Protein AF-A0A2D4MSU1-F1 (afdb_monomer)

pLDDT: mean 88.93, std 10.28, range [47.38, 98.5]

Solvent-accessible surface area (backbone atoms only — not comparable to full-atom values): 13561 Å² total; per-residue (Å²): 109,73,68,61,53,49,53,52,39,36,53,72,38,64,40,86,85,56,97,57,34,67,59,14,43,52,46,26,25,49,53,51,50,51,52,57,50,25,69,71,68,76,49,83,76,91,81,86,85,89,87,85,76,92,64,64,77,92,74,79,76,38,53,66,22,40,51,25,31,54,49,33,45,52,54,35,33,71,68,62,78,37,77,74,55,66,51,94,95,54,94,77,62,70,67,54,72,72,51,43,52,52,26,34,57,49,11,43,54,26,34,30,64,65,65,59,78,64,86,55,57,48,28,44,42,58,57,75,47,86,50,72,49,77,56,96,88,44,78,44,72,56,94,53,63,53,95,77,92,80,84,90,80,82,87,82,70,88,81,57,68,70,58,50,55,50,48,42,54,52,47,35,74,74,38,43,89,60,39,51,58,52,54,51,49,52,54,50,47,55,54,52,48,51,55,50,36,50,54,32,56,81,59,74,44,72,65,58,50,54,51,51,52,51,48,52,54,52,48,46,52,52,33,41,74,62,69,72,92

Secondary structure (DSSP, 8-state):
-HHHHHHHHHHHTT-SSSTTHHHHHHHHHHHHHHHHHHHHHT-----------SSPTTSSS-HHHHHHHHHHHHHHHHTTSS---PPTT-S-----HHHHHHHHHHHHHHHHHHHSS--SHHHHHHHH-S-EEEETTEEEE-S-----------------HHHHHHHHHHHHHH-HHHHHHHHHHHHHHHHHHHHHHHHHTT---HHHHHHHHHHHHHHHHHHHHHT--

InterPro domains:
  IPR006203 GHMP kinase, ATP-binding, conserved site [PS00627] (55-66)
  IPR006204 GHMP kinase N-terminal domain [PF00288] (37-130)
  IPR006205 Mevalonate kinase [PTHR43290] (4-229)
  IPR014721 Small ribosomal subunit protein uS5 domain 2-type fold, subgroup [G3DSA:3.30.230.10] (4-145)
  IPR020568 Ribosomal protein uS5 domain 2-type superfamily [SSF54211] (23-138)
  IPR036554 GHMP kinase, C-terminal domain superfamily [G3DSA:3.30.70.890] (146-229)
  IPR036554 GHMP kinase, C-terminal domain superfamily [SSF55060] (146-228)

Foldseek 3Di:
DVVVVLVVLLVVLPHCDDPCNVSSLLSSLLVLLQVVLCVVLVHNDDDDDDDDDPDDPPLPQLPQLLSLLVSLVCNCCVSPVADDFDDPPDPDGAGDPVVLVSSLVSSVVSVCSRPVDDLSPSNVCSRPNADWDDDPSDIDHQPAFDDDDDDDDDPVDDDDPVVLVVLLVVCCVVCVVVSVVLVVVLVVLVVVLSVLRVVCRVPNDPVSVVSNVVSVVSNVVSCVVSVND

Mean predicted aligned error: 6.55 Å

Nearest PDB structures (foldseek):
  2r3v-assembly1_A  TM=9.661E-01  e=1.325E-16  unclassified
  1kvk-assembly1_A-2  TM=9.642E-01  e=1.952E-16  Rattus norvegicus
  2r3v-assembly5_B  TM=9.643E-01  e=4.660E-16  unclassified
  2r3v-assembly6_D  TM=9.553E-01  e=9.172E-16  unclassified
  2r42-assembly1_A-2  TM=9.307E-01  e=1.720E-15  unclassified

Radius of gyration: 20.67 Å; Cα contacts (8 Å, |Δi|>4): 208; chains: 1; bounding box: 59×30×56 Å

Sequence (229 aa):
ARAEQMEKLKAFAGGDNGPEAVQSVAAAAFLYLYLSVASKCGVLPTVDILVWSELPHGAGLGSSAAYSVCLAAALLSGCGAISYPLQEGQEVARWTKEELDVINRLAFQGEQVIHGNPSGVDNAVSTWGGALRYISGKISALKSVPTLRILLTNTKVPRSTKVLVAGVKAKLLKFPTVMEPMLTSIDAISRECEGILEAMTGDPSQELYSRLEALVDINQHLLNGMGVG

Structure (mmCIF, N/CA/C/O backbone):
data_AF-A0A2D4MSU1-F1
#
_entry.id   AF-A0A2D4MSU1-F1
#
loop_
_atom_site.group_PDB
_atom_site.id
_atom_site.type_symbol
_atom_site.label_atom_id
_atom_site.label_alt_id
_atom_site.label_comp_id
_atom_site.label_asym_id
_atom_site.label_entity_id
_atom_site.label_seq_id
_atom_site.pdbx_PDB_ins_code
_atom_site.Cartn_x
_atom_site.Cartn_y
_atom_site.Cartn_z
_atom_site.occupancy
_atom_site.B_iso_or_equiv
_atom_site.auth_seq_id
_atom_site.auth_comp_id
_atom_site.auth_asym_id
_atom_site.auth_atom_id
_atom_site.pdbx_PDB_model_num
ATOM 1 N N . ALA A 1 1 ? -4.927 13.078 -25.804 1.00 52.59 1 ALA A N 1
ATOM 2 C CA . ALA A 1 1 ? -3.561 12.519 -25.893 1.00 52.59 1 ALA A CA 1
ATOM 3 C C . ALA A 1 1 ? -3.367 11.308 -24.970 1.00 52.59 1 ALA A C 1
ATOM 5 O O . ALA A 1 1 ? -3.437 10.199 -25.472 1.00 52.59 1 ALA A O 1
ATOM 6 N N . ARG A 1 2 ? -3.211 11.465 -23.641 1.00 63.78 2 ARG A N 1
ATOM 7 C CA . ARG A 1 2 ? -2.872 10.338 -22.735 1.00 63.78 2 ARG A CA 1
ATOM 8 C C . ARG A 1 2 ? -3.957 9.251 -22.617 1.00 63.78 2 ARG A C 1
ATOM 10 O O . ARG A 1 2 ? -3.629 8.073 -22.609 1.00 63.78 2 ARG A O 1
ATOM 17 N N . ALA A 1 3 ? -5.235 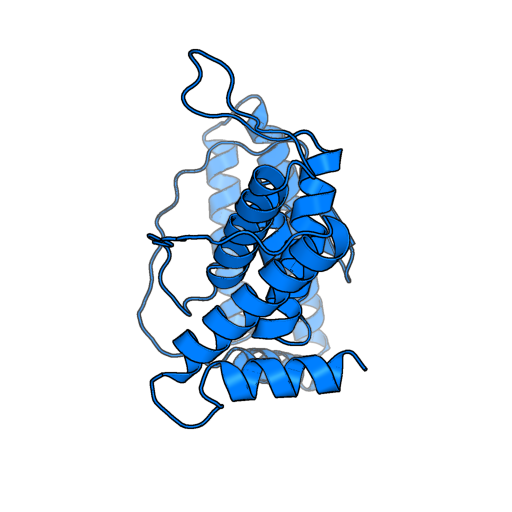9.636 -22.587 1.00 62.97 3 ALA A N 1
ATOM 18 C CA . ALA A 1 3 ? -6.354 8.684 -22.568 1.00 62.97 3 ALA A CA 1
ATOM 19 C C . ALA A 1 3 ? -6.457 7.876 -23.876 1.00 62.97 3 ALA A C 1
ATOM 21 O O . ALA A 1 3 ? -6.618 6.666 -23.850 1.00 62.97 3 ALA A O 1
ATOM 22 N N . GLU A 1 4 ? -6.266 8.529 -25.022 1.00 69.88 4 GLU A N 1
ATOM 23 C CA . GLU A 1 4 ? -6.292 7.877 -26.339 1.00 69.88 4 GLU A CA 1
ATOM 24 C C . GLU A 1 4 ? -5.123 6.893 -26.530 1.00 69.88 4 GLU A C 1
ATOM 26 O O . GLU A 1 4 ? -5.287 5.828 -27.116 1.00 69.88 4 GLU A O 1
ATOM 31 N N . GLN A 1 5 ? -3.938 7.225 -26.006 1.00 70.81 5 GLN A N 1
ATOM 32 C CA . GLN A 1 5 ? -2.798 6.303 -25.979 1.00 70.81 5 GLN A CA 1
ATOM 33 C C . GLN A 1 5 ? -3.079 5.079 -25.101 1.00 70.81 5 GLN A C 1
ATOM 35 O O . GLN A 1 5 ? -2.691 3.972 -25.462 1.00 70.81 5 GLN A O 1
ATOM 40 N N . MET A 1 6 ? -3.782 5.270 -23.981 1.00 70.50 6 MET A N 1
ATOM 41 C CA . MET A 1 6 ? -4.161 4.178 -23.088 1.00 70.50 6 MET A CA 1
ATOM 42 C C . MET A 1 6 ? -5.121 3.195 -23.756 1.00 70.50 6 MET A C 1
ATOM 44 O O . MET A 1 6 ? -4.915 1.989 -23.678 1.00 70.50 6 MET A O 1
ATOM 48 N N . GLU A 1 7 ? -6.129 3.711 -24.458 1.00 71.00 7 GLU A N 1
ATOM 49 C CA . GLU A 1 7 ? -7.079 2.888 -25.213 1.00 71.00 7 GLU A CA 1
ATOM 50 C C . GLU A 1 7 ? -6.373 2.062 -26.296 1.00 71.00 7 GLU A C 1
ATOM 52 O O . GLU A 1 7 ? -6.625 0.867 -26.433 1.00 71.00 7 GLU A O 1
ATOM 57 N N . LYS A 1 8 ? -5.407 2.657 -27.011 1.00 76.88 8 LYS A N 1
ATOM 58 C CA . LYS A 1 8 ? -4.599 1.935 -28.011 1.00 76.88 8 LYS A CA 1
ATOM 59 C C . LYS A 1 8 ? -3.755 0.822 -27.385 1.00 76.88 8 LYS A C 1
ATOM 61 O O . LYS A 1 8 ? -3.663 -0.257 -27.963 1.00 76.88 8 LYS A O 1
ATOM 66 N N . LEU A 1 9 ? -3.165 1.061 -26.211 1.00 72.88 9 LEU A N 1
ATOM 67 C CA . LEU A 1 9 ? -2.381 0.052 -25.491 1.00 72.88 9 LEU A CA 1
ATOM 68 C C . LEU A 1 9 ? -3.247 -1.104 -24.989 1.00 72.88 9 LEU A C 1
ATOM 70 O O . LEU A 1 9 ? -2.867 -2.258 -25.156 1.00 72.88 9 LEU A O 1
ATOM 74 N N . LYS A 1 10 ? -4.426 -0.810 -24.433 1.00 69.81 10 LYS A N 1
ATOM 75 C CA . LYS A 1 10 ? -5.384 -1.833 -23.991 1.00 69.81 10 LYS A CA 1
ATOM 76 C C . LYS A 1 10 ? -5.923 -2.662 -25.157 1.00 69.81 10 LYS A C 1
ATOM 78 O O . LYS A 1 10 ? -6.031 -3.879 -25.046 1.00 69.81 10 LYS A O 1
ATOM 83 N N . ALA A 1 11 ? -6.211 -2.019 -26.290 1.00 70.94 11 ALA A N 1
ATOM 84 C CA . ALA A 1 11 ? -6.616 -2.715 -27.507 1.00 70.94 11 ALA A CA 1
ATOM 85 C C . ALA A 1 11 ? -5.506 -3.642 -28.029 1.00 70.94 11 ALA A C 1
ATOM 87 O O . ALA A 1 11 ? -5.784 -4.776 -28.407 1.00 70.94 11 ALA A O 1
ATOM 88 N N . PHE A 1 12 ? -4.249 -3.187 -28.005 1.00 74.25 12 PHE A N 1
ATOM 89 C CA . PHE A 1 12 ? -3.098 -3.996 -28.411 1.00 74.25 12 PHE A CA 1
ATOM 90 C C . PHE A 1 12 ? -2.836 -5.178 -27.463 1.00 74.25 12 PHE A C 1
ATOM 92 O O . PHE A 1 12 ? -2.483 -6.260 -27.920 1.00 74.25 12 PHE A O 1
ATOM 99 N N . ALA A 1 13 ? -3.035 -4.990 -26.157 1.00 69.56 13 ALA A N 1
ATOM 100 C CA . ALA A 1 13 ? -2.793 -6.007 -25.134 1.00 69.56 13 ALA A CA 1
ATOM 101 C C . ALA A 1 13 ? -3.876 -7.105 -25.042 1.00 69.56 13 ALA A C 1
ATOM 103 O O . ALA A 1 13 ? -3.727 -8.022 -24.239 1.00 69.56 13 ALA A O 1
ATOM 104 N N . GLY A 1 14 ? -4.936 -7.038 -25.860 1.00 62.94 14 GLY A N 1
ATOM 105 C CA . GLY A 1 14 ? -5.945 -8.101 -25.972 1.00 62.94 14 GLY A CA 1
ATOM 106 C C . GLY A 1 14 ? -7.400 -7.679 -25.734 1.00 62.94 14 GLY A C 1
ATOM 107 O O . GLY A 1 14 ? -8.290 -8.510 -25.883 1.00 62.94 14 GLY A O 1
ATOM 108 N N . GLY A 1 15 ? -7.682 -6.406 -25.425 1.00 56.69 15 GLY A N 1
ATOM 109 C CA . GLY A 1 15 ? -9.052 -5.909 -25.212 1.00 56.69 15 GLY A CA 1
ATOM 110 C C . GLY A 1 15 ? -9.746 -6.453 -23.946 1.00 56.69 15 GLY A C 1
ATOM 111 O O . GLY A 1 15 ? -9.266 -7.377 -23.298 1.00 56.69 15 GLY A O 1
ATOM 112 N N . ASP A 1 16 ? -10.879 -5.850 -23.570 1.00 54.25 16 ASP A N 1
ATOM 113 C CA . ASP A 1 16 ? -11.572 -6.062 -22.276 1.00 54.25 16 ASP A CA 1
ATOM 114 C C . ASP A 1 16 ? -12.479 -7.316 -22.206 1.00 54.25 16 ASP A C 1
ATOM 116 O O . ASP A 1 16 ? -13.160 -7.542 -21.207 1.00 54.25 16 ASP A O 1
ATOM 120 N N . ASN A 1 17 ? -12.523 -8.154 -23.247 1.00 49.25 17 ASN A N 1
ATOM 121 C CA . ASN A 1 17 ? -13.568 -9.176 -23.393 1.00 49.25 17 ASN A CA 1
ATOM 122 C C . ASN A 1 17 ? -13.029 -10.611 -23.285 1.00 49.25 17 ASN A C 1
ATOM 124 O O . ASN A 1 17 ? -12.930 -11.320 -24.283 1.00 49.25 17 ASN A O 1
ATOM 128 N N . GLY A 1 18 ? -12.734 -11.062 -22.060 1.00 51.28 18 GLY A N 1
ATOM 129 C CA . GLY A 1 18 ? -12.477 -12.478 -21.766 1.00 51.28 18 GLY A CA 1
ATOM 130 C C . GLY A 1 18 ? -11.858 -12.752 -20.384 1.00 51.28 18 GLY A C 1
ATOM 131 O O . GLY A 1 18 ? -11.472 -11.817 -19.683 1.00 51.28 18 GLY A O 1
ATOM 132 N N . PRO A 1 19 ? -11.716 -14.032 -19.979 1.00 47.38 19 PRO A N 1
ATOM 133 C CA . PRO A 1 19 ? -10.996 -14.439 -18.760 1.00 47.38 19 PRO A CA 1
ATOM 134 C C . PRO A 1 19 ? -9.507 -14.023 -18.741 1.00 47.38 19 PRO A C 1
ATOM 136 O O . PRO A 1 19 ? -8.868 -14.072 -17.693 1.00 47.38 19 PRO A O 1
ATOM 139 N N . GLU A 1 20 ? -8.974 -13.556 -19.873 1.00 55.56 20 GLU A N 1
ATOM 140 C CA . GLU A 1 20 ? -7.620 -13.014 -20.057 1.00 55.56 20 GLU A CA 1
ATOM 141 C C . GLU A 1 20 ? -7.493 -11.518 -19.690 1.00 55.56 20 GLU A C 1
ATOM 143 O O . GLU A 1 20 ? -6.406 -10.947 -19.776 1.00 55.56 20 GLU A O 1
ATOM 148 N N . ALA A 1 21 ? -8.566 -10.867 -19.220 1.00 61.06 21 ALA A N 1
ATOM 149 C CA . ALA A 1 21 ? -8.580 -9.432 -18.912 1.00 61.06 21 ALA A CA 1
ATOM 150 C C . ALA A 1 21 ? -7.477 -8.991 -17.924 1.00 61.06 21 ALA A C 1
ATOM 152 O O . ALA A 1 21 ? -6.899 -7.918 -18.074 1.00 61.06 21 ALA A O 1
ATOM 153 N N . VAL A 1 22 ? -7.122 -9.825 -16.938 1.00 60.41 22 VAL A N 1
ATOM 154 C CA . VAL A 1 22 ? -6.035 -9.517 -15.984 1.00 60.41 22 VAL A CA 1
ATOM 155 C C . VAL A 1 22 ? -4.667 -9.520 -16.672 1.00 60.41 22 VAL A C 1
ATOM 157 O O . VAL A 1 22 ? -3.837 -8.656 -16.390 1.00 60.41 22 VAL A O 1
ATOM 160 N N . GLN A 1 23 ? -4.439 -10.462 -17.592 1.00 64.94 23 GLN A N 1
ATOM 161 C CA . GLN A 1 23 ? -3.204 -10.533 -18.376 1.00 64.94 23 GLN A CA 1
ATOM 162 C C . GLN A 1 23 ? -3.109 -9.345 -19.339 1.00 64.94 23 GLN A C 1
ATOM 164 O O . GLN A 1 23 ? -2.054 -8.723 -19.430 1.00 64.94 23 GLN A O 1
ATOM 169 N N . SER A 1 24 ? -4.229 -8.966 -19.960 1.00 73.81 24 SER A N 1
ATOM 170 C CA . SER A 1 24 ? -4.345 -7.788 -20.830 1.00 73.81 24 SER A CA 1
ATOM 171 C C . SER A 1 24 ? -4.035 -6.481 -20.084 1.00 73.81 24 SER A C 1
ATOM 173 O O . SER A 1 24 ? -3.235 -5.667 -20.545 1.00 73.81 24 SER A O 1
ATOM 175 N N . VAL A 1 25 ? -4.566 -6.296 -18.869 1.00 81.94 25 VAL A N 1
ATOM 176 C CA . VAL A 1 25 ? -4.302 -5.094 -18.058 1.00 81.94 25 VAL A CA 1
ATOM 177 C C . VAL A 1 25 ? -2.856 -5.040 -17.550 1.00 81.94 25 VAL A C 1
ATOM 179 O O . VAL A 1 25 ? -2.236 -3.975 -17.592 1.00 81.94 25 VAL A O 1
ATOM 182 N N . ALA A 1 26 ? -2.288 -6.169 -17.113 1.00 85.00 26 ALA A N 1
ATOM 183 C CA . ALA A 1 26 ? -0.883 -6.236 -16.707 1.00 85.00 26 ALA A CA 1
ATOM 184 C C . ALA A 1 26 ? 0.061 -5.958 -17.890 1.00 85.00 26 ALA A C 1
ATOM 186 O O . ALA A 1 26 ? 0.974 -5.142 -17.771 1.00 85.00 26 ALA A O 1
ATOM 187 N N . ALA A 1 27 ? -0.205 -6.555 -19.056 1.00 87.31 27 ALA A N 1
ATOM 188 C CA . ALA A 1 27 ? 0.545 -6.297 -20.282 1.00 87.31 27 ALA A CA 1
ATOM 189 C C . ALA A 1 27 ? 0.431 -4.830 -20.726 1.00 87.31 27 ALA A C 1
ATOM 191 O O . ALA A 1 27 ? 1.436 -4.224 -21.094 1.00 87.31 27 ALA A O 1
ATOM 192 N N . ALA A 1 28 ? -0.753 -4.217 -20.628 1.00 87.81 28 ALA A N 1
ATOM 193 C CA . ALA A 1 28 ? -0.936 -2.796 -20.917 1.00 87.81 28 ALA A CA 1
ATOM 194 C C . ALA A 1 28 ? -0.123 -1.904 -19.964 1.00 87.81 28 ALA A C 1
ATOM 196 O O . ALA A 1 28 ? 0.515 -0.948 -20.412 1.00 87.81 28 ALA A O 1
ATOM 197 N N . ALA A 1 29 ? -0.097 -2.226 -18.666 1.00 90.81 29 ALA A N 1
ATOM 198 C CA . ALA A 1 29 ? 0.729 -1.520 -17.690 1.00 90.81 29 ALA A CA 1
ATOM 199 C C . ALA A 1 29 ? 2.225 -1.681 -17.999 1.00 90.81 29 ALA A C 1
ATOM 201 O O . ALA A 1 29 ? 2.949 -0.686 -18.027 1.00 90.81 29 ALA A O 1
ATOM 202 N N . PHE A 1 30 ? 2.679 -2.897 -18.315 1.00 93.12 30 PHE A N 1
ATOM 203 C CA . PHE A 1 30 ? 4.050 -3.147 -18.754 1.00 93.12 30 PHE A CA 1
ATOM 204 C C . PHE A 1 30 ? 4.420 -2.317 -19.986 1.00 93.12 30 PHE A C 1
ATOM 206 O O . PHE A 1 30 ? 5.401 -1.577 -19.943 1.00 93.12 30 PHE A O 1
ATOM 213 N N . LEU A 1 31 ? 3.626 -2.386 -21.057 1.00 91.75 31 LEU A N 1
ATOM 214 C CA . LEU A 1 31 ? 3.885 -1.646 -22.292 1.00 91.75 31 LEU A CA 1
ATOM 215 C C . LEU A 1 31 ? 3.913 -0.138 -22.041 1.00 91.75 31 LEU A C 1
ATOM 217 O O . LEU A 1 31 ? 4.787 0.558 -22.556 1.00 91.75 31 LEU A O 1
ATOM 221 N N . TYR A 1 32 ? 2.999 0.373 -21.213 1.00 92.31 32 TYR A N 1
ATOM 222 C CA . TYR A 1 32 ? 2.995 1.776 -20.818 1.00 92.31 32 TYR A CA 1
ATOM 223 C C . TYR A 1 32 ? 4.300 2.169 -20.109 1.00 92.31 32 TYR A C 1
ATOM 225 O O . TYR A 1 32 ? 4.912 3.180 -20.465 1.00 92.31 32 TYR A O 1
ATOM 233 N N . LEU A 1 33 ? 4.739 1.383 -19.120 1.00 93.31 33 LEU A N 1
ATOM 234 C CA . LEU A 1 33 ? 5.971 1.637 -18.372 1.00 93.31 33 LEU A CA 1
ATOM 235 C C . LEU A 1 33 ? 7.203 1.553 -19.282 1.00 93.31 33 LEU A C 1
ATOM 237 O O . LEU A 1 33 ? 8.018 2.475 -19.297 1.00 93.31 33 LEU A O 1
ATOM 241 N N . TYR A 1 34 ? 7.296 0.496 -20.088 1.00 93.06 34 TYR A N 1
ATOM 242 C CA . TYR A 1 34 ? 8.378 0.261 -21.041 1.00 93.06 34 TYR A CA 1
ATOM 243 C C . TYR A 1 34 ? 8.515 1.414 -22.040 1.00 93.06 34 TYR A C 1
ATOM 245 O O . TYR A 1 34 ? 9.589 2.002 -22.158 1.00 93.06 34 TYR A O 1
ATOM 253 N N . LEU A 1 35 ? 7.420 1.818 -22.693 1.00 91.56 35 LEU A N 1
ATOM 254 C CA . LEU A 1 35 ? 7.432 2.932 -23.644 1.00 91.56 35 LEU A CA 1
ATOM 255 C C . LEU A 1 35 ? 7.731 4.272 -22.960 1.00 91.56 35 LEU A C 1
ATOM 257 O O . LEU A 1 35 ? 8.433 5.110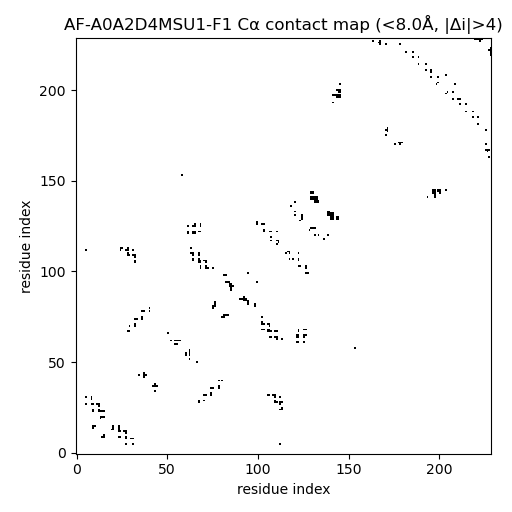 -23.526 1.00 91.56 35 LEU A O 1
ATOM 261 N N . SER A 1 36 ? 7.243 4.478 -21.733 1.00 90.94 36 SER A N 1
ATOM 262 C CA . SER A 1 36 ? 7.530 5.694 -20.963 1.00 90.94 36 SER A CA 1
ATOM 263 C C . SER A 1 36 ? 9.019 5.824 -20.650 1.00 90.94 36 SER A C 1
ATOM 265 O O . SER A 1 36 ? 9.572 6.917 -20.761 1.00 90.94 36 SER A O 1
ATOM 267 N N . VAL A 1 37 ? 9.682 4.723 -20.296 1.00 90.62 37 VAL A N 1
ATOM 268 C CA . VAL A 1 37 ? 11.130 4.694 -20.047 1.00 90.62 37 VAL A CA 1
ATOM 269 C C . VAL A 1 37 ? 11.909 4.832 -21.355 1.00 90.62 37 VAL A C 1
ATOM 271 O O . VAL A 1 37 ? 12.764 5.710 -21.466 1.00 90.62 37 VAL A O 1
ATOM 274 N N . ALA A 1 38 ? 11.560 4.052 -22.377 1.00 88.62 38 ALA A N 1
ATOM 275 C CA . ALA A 1 38 ? 12.211 4.090 -23.683 1.00 88.62 38 ALA A CA 1
ATOM 276 C C . ALA A 1 38 ? 12.140 5.474 -24.346 1.00 88.62 38 ALA A C 1
ATOM 278 O O . ALA A 1 38 ? 13.131 5.944 -24.896 1.00 88.62 38 ALA A O 1
ATOM 279 N N . SER A 1 39 ? 11.009 6.178 -24.228 1.00 87.25 39 SER A N 1
ATOM 280 C CA . SER A 1 39 ? 10.861 7.545 -24.749 1.00 87.25 39 SER A CA 1
ATOM 281 C C . SER A 1 39 ? 11.823 8.554 -24.112 1.00 87.25 39 SER A C 1
ATOM 283 O O . SER A 1 39 ? 12.198 9.530 -24.756 1.00 87.25 39 SER A O 1
ATOM 285 N N . LYS A 1 40 ? 12.239 8.320 -22.860 1.00 83.56 40 LYS A N 1
ATOM 286 C CA . LYS A 1 40 ? 13.196 9.168 -22.136 1.00 83.56 40 LYS A CA 1
ATOM 287 C C . LYS A 1 40 ? 14.637 8.771 -22.430 1.00 83.56 40 LYS A C 1
ATOM 289 O O . LYS A 1 40 ? 15.483 9.644 -22.572 1.00 83.56 40 LYS A O 1
ATOM 294 N N . CYS A 1 41 ? 14.895 7.467 -22.517 1.00 80.31 41 CYS A N 1
ATOM 295 C CA . CYS A 1 41 ? 16.214 6.901 -22.797 1.00 80.31 41 CYS A CA 1
ATOM 296 C C . CYS A 1 41 ? 16.573 6.941 -24.305 1.00 80.31 41 CYS A C 1
ATOM 298 O O . CYS A 1 41 ? 17.730 6.756 -24.663 1.00 80.31 41 CYS A O 1
ATOM 300 N N . GLY A 1 42 ? 15.610 7.205 -25.200 1.00 79.38 42 GLY A N 1
ATOM 301 C CA . GLY A 1 42 ? 15.827 7.344 -26.648 1.00 79.38 42 GLY A CA 1
ATOM 302 C C . GLY A 1 42 ? 16.079 6.028 -27.394 1.00 79.38 42 GLY A C 1
ATOM 303 O O . GLY A 1 42 ? 16.373 6.047 -28.587 1.00 79.38 42 GLY A O 1
ATOM 304 N N . VAL A 1 43 ? 15.959 4.888 -26.710 1.00 78.12 43 VAL A N 1
ATOM 305 C CA . VAL A 1 43 ? 16.222 3.544 -27.241 1.00 78.12 43 VAL A CA 1
ATOM 306 C C . VAL A 1 43 ? 15.105 2.604 -26.790 1.00 78.12 43 VAL A C 1
ATOM 308 O O . VAL A 1 43 ? 14.656 2.678 -25.647 1.00 78.12 43 VAL A O 1
ATOM 311 N N . LEU A 1 44 ? 14.672 1.711 -27.684 1.00 80.94 44 LEU A N 1
ATOM 312 C CA . LEU A 1 44 ? 13.748 0.609 -27.395 1.00 80.94 44 LEU A CA 1
ATOM 313 C C . LEU A 1 44 ? 14.546 -0.705 -27.325 1.00 80.94 44 LEU A C 1
ATOM 315 O O . LEU A 1 44 ? 14.704 -1.372 -28.351 1.00 80.94 44 LEU A O 1
ATOM 319 N N . PRO A 1 45 ? 15.118 -1.068 -26.162 1.00 80.56 45 PRO A N 1
ATOM 320 C CA . PRO A 1 45 ? 15.893 -2.296 -26.043 1.00 80.56 45 PRO A CA 1
ATOM 321 C C . PRO A 1 45 ? 14.979 -3.519 -26.146 1.00 80.56 45 PRO A C 1
ATOM 323 O O . PRO A 1 45 ? 13.867 -3.517 -25.618 1.00 80.56 45 PRO A O 1
ATOM 326 N N . THR A 1 46 ? 15.458 -4.586 -26.783 1.00 87.56 46 THR A N 1
ATOM 327 C CA . THR A 1 46 ? 14.799 -5.895 -26.666 1.00 87.56 46 THR A CA 1
ATOM 328 C C . THR A 1 46 ? 14.987 -6.394 -25.239 1.00 87.56 46 THR A C 1
ATOM 330 O O . THR A 1 46 ? 16.110 -6.406 -24.739 1.00 87.56 46 THR A O 1
ATOM 333 N N . VAL A 1 47 ? 13.893 -6.766 -24.581 1.00 88.56 47 VAL A N 1
ATOM 334 C CA . VAL A 1 47 ? 13.895 -7.215 -23.187 1.00 88.56 47 VAL A CA 1
ATOM 335 C C . VAL A 1 47 ? 13.144 -8.531 -23.069 1.00 88.56 47 VAL A C 1
ATOM 337 O O . VAL A 1 47 ? 12.136 -8.733 -23.745 1.00 88.56 47 VAL A O 1
ATOM 340 N N . ASP A 1 48 ? 13.632 -9.397 -22.190 1.00 91.50 48 ASP A N 1
ATOM 341 C CA . ASP A 1 48 ? 12.911 -10.564 -21.696 1.00 91.50 48 ASP A CA 1
ATOM 342 C C . ASP A 1 48 ? 12.708 -10.373 -20.190 1.00 91.50 48 ASP A C 1
ATOM 344 O O . ASP A 1 48 ? 13.665 -10.099 -19.462 1.00 91.50 48 ASP A O 1
ATOM 348 N N . ILE A 1 49 ? 11.454 -10.399 -19.736 1.00 90.81 49 ILE A N 1
ATOM 349 C CA . ILE A 1 49 ?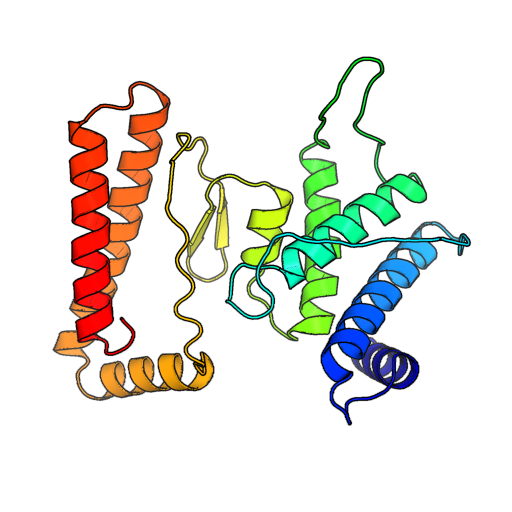 11.078 -10.052 -18.362 1.00 90.81 49 ILE A CA 1
ATOM 350 C C . ILE A 1 49 ? 10.188 -11.152 -17.803 1.00 90.81 49 ILE A C 1
ATOM 352 O O . ILE A 1 49 ? 9.076 -11.379 -18.278 1.00 90.81 49 ILE A O 1
ATOM 356 N N . LEU A 1 50 ? 10.658 -11.768 -16.722 1.00 93.62 50 LEU A N 1
ATOM 357 C CA . LEU A 1 50 ? 9.905 -12.731 -15.935 1.00 93.62 50 LEU A CA 1
ATOM 358 C C . LEU A 1 50 ? 9.441 -12.074 -14.633 1.00 93.62 50 LEU A C 1
ATOM 360 O O . LEU A 1 50 ? 10.257 -11.551 -13.875 1.00 93.62 50 LEU A O 1
ATOM 364 N N . VAL A 1 51 ? 8.138 -12.134 -14.350 1.00 91.94 51 VAL A N 1
ATOM 365 C CA . VAL A 1 51 ? 7.575 -11.679 -13.072 1.00 91.94 51 VAL A CA 1
ATOM 366 C C . VAL A 1 51 ? 6.839 -12.825 -12.395 1.00 91.94 51 VAL A C 1
ATOM 368 O O . VAL A 1 51 ? 5.958 -13.447 -12.986 1.00 91.94 51 VAL A O 1
ATOM 371 N N . TRP A 1 52 ? 7.186 -13.080 -11.137 1.00 92.75 52 TRP A N 1
ATOM 372 C CA . TRP A 1 52 ? 6.540 -14.061 -10.273 1.00 92.75 52 TRP A CA 1
ATOM 373 C C . TRP A 1 52 ? 6.366 -13.466 -8.872 1.00 92.75 52 TRP A C 1
ATOM 375 O O . TRP A 1 52 ? 7.190 -12.662 -8.436 1.00 92.75 52 TRP A O 1
ATOM 385 N N . SER A 1 53 ? 5.279 -13.815 -8.179 1.00 89.69 53 SER A N 1
ATOM 386 C CA . SER A 1 53 ? 4.958 -13.264 -6.860 1.00 89.69 53 SER A CA 1
ATOM 387 C C . SER A 1 53 ? 4.313 -14.305 -5.952 1.00 89.69 53 SER A C 1
ATOM 389 O O . SER A 1 53 ? 3.470 -15.088 -6.388 1.00 89.69 53 SER A O 1
ATOM 391 N N . GLU A 1 54 ? 4.662 -14.243 -4.669 1.00 90.88 54 GLU A N 1
ATOM 392 C CA . GLU A 1 54 ? 4.004 -14.986 -3.589 1.00 90.88 54 GLU A CA 1
ATOM 393 C C . GLU A 1 54 ? 2.695 -14.322 -3.132 1.00 90.88 54 GLU A C 1
ATOM 395 O O . GLU A 1 54 ? 1.907 -14.936 -2.410 1.00 90.88 54 GLU A O 1
ATOM 400 N N . LEU A 1 55 ? 2.441 -13.069 -3.536 1.00 86.12 55 LEU A N 1
ATOM 401 C CA . LEU A 1 55 ? 1.259 -12.323 -3.114 1.00 86.12 55 LEU A CA 1
ATOM 402 C C . LEU A 1 55 ? -0.011 -12.903 -3.758 1.00 86.12 55 LEU A C 1
ATOM 404 O O . LEU A 1 55 ? -0.114 -12.958 -4.986 1.00 86.12 55 LEU A O 1
ATOM 408 N N . PRO A 1 56 ? -1.035 -13.260 -2.959 1.00 81.00 56 PRO A N 1
ATOM 409 C CA . PRO A 1 56 ? -2.333 -13.636 -3.494 1.00 81.00 56 PRO A CA 1
ATOM 410 C C . PRO A 1 56 ? -2.948 -12.515 -4.342 1.00 81.00 56 PRO A C 1
ATOM 412 O O . PRO A 1 56 ? -3.243 -11.419 -3.852 1.00 81.00 56 PRO A O 1
ATOM 415 N N . HIS A 1 57 ? -3.195 -12.816 -5.614 1.00 77.00 57 HIS A N 1
ATOM 416 C CA . HIS A 1 57 ? -3.824 -11.895 -6.555 1.00 77.00 57 HIS A CA 1
ATOM 417 C C . HIS A 1 57 ? -5.239 -11.507 -6.097 1.00 77.00 57 HIS A C 1
ATOM 419 O O . HIS A 1 57 ? -6.020 -12.348 -5.652 1.00 77.00 57 HIS A O 1
ATOM 425 N N . GLY A 1 58 ? -5.580 -10.220 -6.214 1.00 72.69 58 GLY A N 1
ATOM 426 C CA . GLY A 1 58 ? -6.939 -9.720 -5.963 1.00 72.69 58 GLY A CA 1
ATOM 427 C C . GLY A 1 58 ? -7.385 -9.686 -4.493 1.00 72.69 58 GLY A C 1
ATOM 428 O O . GLY A 1 58 ? -8.517 -9.300 -4.217 1.00 72.69 58 GLY A O 1
ATOM 429 N N . ALA A 1 59 ? -6.517 -10.028 -3.534 1.00 77.81 59 ALA A N 1
ATOM 430 C CA . ALA A 1 59 ? -6.854 -10.012 -2.104 1.00 77.81 59 ALA A CA 1
ATOM 431 C C . ALA A 1 59 ? -6.811 -8.606 -1.460 1.00 77.81 59 ALA A C 1
ATOM 433 O O . ALA A 1 59 ? -7.190 -8.444 -0.298 1.00 77.81 59 ALA A O 1
ATOM 434 N N . GLY A 1 60 ? -6.379 -7.584 -2.208 1.00 81.88 60 GLY A N 1
ATOM 435 C CA . GLY A 1 60 ? -6.157 -6.229 -1.687 1.00 81.88 60 GLY A CA 1
ATOM 436 C C . GLY A 1 60 ? -4.817 -6.063 -0.964 1.00 81.88 60 GLY A C 1
ATOM 437 O O . GLY A 1 60 ? -4.705 -5.225 -0.082 1.00 81.88 60 GLY A O 1
ATOM 438 N N . LEU A 1 61 ? -3.814 -6.872 -1.324 1.00 87.25 61 LEU A N 1
ATOM 439 C CA . LEU A 1 61 ? -2.462 -6.851 -0.741 1.00 87.25 61 LEU A CA 1
ATOM 440 C C . LEU A 1 61 ? -1.461 -6.004 -1.549 1.00 87.25 61 LEU A C 1
ATOM 442 O O . LEU A 1 61 ? -0.257 -6.163 -1.392 1.00 87.25 61 LEU A O 1
ATOM 446 N N . GLY A 1 62 ? -1.935 -5.160 -2.470 1.00 89.25 62 GLY A N 1
ATOM 447 C CA . GLY A 1 62 ? -1.059 -4.304 -3.281 1.00 89.25 62 GLY A CA 1
ATOM 448 C C . GLY A 1 62 ? -0.245 -5.034 -4.360 1.00 89.25 62 GLY A C 1
ATOM 449 O O . GLY A 1 62 ? 0.759 -4.506 -4.823 1.00 89.25 62 GLY A O 1
ATOM 450 N N . SER A 1 63 ? -0.658 -6.231 -4.804 1.00 91.69 63 SER A N 1
ATOM 451 C CA . SER A 1 63 ? 0.091 -7.021 -5.806 1.00 91.69 63 SER A CA 1
ATOM 452 C C . SER A 1 63 ? 0.358 -6.282 -7.132 1.00 91.69 63 SER A C 1
ATOM 454 O O . SER A 1 63 ? 1.435 -6.424 -7.703 1.00 91.69 63 SER A O 1
ATOM 456 N N . SER A 1 64 ? -0.580 -5.454 -7.611 1.00 91.81 64 SER A N 1
ATOM 457 C CA . SER A 1 64 ? -0.402 -4.661 -8.841 1.00 91.81 64 SER A CA 1
ATOM 458 C C . SER A 1 64 ? 0.595 -3.513 -8.658 1.00 91.81 64 SER A C 1
ATOM 460 O O . SER A 1 64 ? 1.365 -3.186 -9.564 1.00 91.81 64 SER A O 1
ATOM 462 N N . ALA A 1 65 ? 0.633 -2.944 -7.455 1.00 94.12 65 ALA A N 1
ATOM 463 C CA . ALA A 1 65 ? 1.579 -1.908 -7.103 1.00 94.12 65 ALA A CA 1
ATOM 464 C C . ALA A 1 65 ? 2.994 -2.478 -6.972 1.00 94.12 65 ALA A C 1
ATOM 466 O O . ALA A 1 65 ? 3.924 -1.904 -7.533 1.00 94.12 65 ALA A O 1
ATOM 467 N N . ALA A 1 66 ? 3.146 -3.638 -6.322 1.00 95.69 66 ALA A N 1
ATOM 468 C CA . ALA A 1 66 ? 4.412 -4.366 -6.267 1.00 95.69 66 ALA A CA 1
ATOM 469 C C . ALA A 1 66 ? 4.918 -4.706 -7.679 1.00 95.69 66 ALA A C 1
ATOM 471 O O . ALA A 1 66 ? 6.066 -4.416 -8.007 1.00 95.69 66 ALA A O 1
ATOM 472 N N . TYR A 1 67 ? 4.034 -5.207 -8.548 1.00 95.19 67 TYR A N 1
ATOM 473 C CA . TYR A 1 67 ? 4.321 -5.435 -9.967 1.00 95.19 67 TYR A CA 1
ATOM 474 C C . TYR A 1 67 ? 4.837 -4.167 -10.669 1.00 95.19 67 TYR A C 1
ATOM 476 O O . TYR A 1 67 ? 5.907 -4.180 -11.280 1.00 95.19 67 TYR A O 1
ATOM 484 N N . SER A 1 68 ? 4.117 -3.051 -10.532 1.00 96.31 68 SER A N 1
ATOM 485 C CA . SER A 1 68 ? 4.483 -1.772 -11.153 1.00 96.31 68 SER A CA 1
ATOM 486 C C . SER A 1 68 ? 5.816 -1.224 -10.630 1.00 96.31 68 SER A C 1
ATOM 488 O O . SER A 1 68 ? 6.589 -0.667 -11.408 1.00 96.31 68 SER A O 1
ATOM 490 N N . VAL A 1 69 ? 6.111 -1.396 -9.336 1.00 97.50 69 VAL A N 1
ATOM 491 C CA . VAL A 1 69 ? 7.388 -0.997 -8.720 1.00 97.50 69 VAL A CA 1
ATOM 492 C C . VAL A 1 69 ? 8.542 -1.855 -9.233 1.00 97.50 69 VAL A C 1
ATOM 494 O O . VAL A 1 69 ? 9.557 -1.294 -9.643 1.00 97.50 69 VAL A O 1
ATOM 497 N N . CYS A 1 70 ? 8.388 -3.183 -9.283 1.00 96.75 70 CYS A N 1
ATOM 498 C CA . CYS A 1 70 ? 9.414 -4.085 -9.814 1.00 96.75 70 CYS A CA 1
ATOM 499 C C . CYS A 1 70 ? 9.752 -3.763 -11.274 1.00 96.75 70 CYS A C 1
ATOM 501 O O . CYS A 1 70 ? 10.926 -3.654 -11.623 1.00 96.75 70 CYS A O 1
ATOM 503 N N . LEU A 1 71 ? 8.734 -3.549 -12.115 1.00 95.94 71 LEU A N 1
ATOM 504 C CA . LEU A 1 71 ? 8.943 -3.162 -13.509 1.00 95.94 71 LEU A CA 1
ATOM 505 C C . LEU A 1 71 ? 9.609 -1.794 -13.637 1.00 95.94 71 LEU A C 1
ATOM 507 O O . LEU A 1 71 ? 10.555 -1.648 -14.406 1.00 95.94 71 LEU A O 1
ATOM 511 N N . ALA A 1 72 ? 9.135 -0.792 -12.892 1.00 96.12 72 ALA A N 1
ATOM 512 C CA . ALA A 1 72 ? 9.718 0.543 -12.919 1.00 96.12 72 ALA A CA 1
ATOM 513 C C . ALA A 1 72 ? 11.203 0.510 -12.535 1.00 96.12 72 ALA A C 1
ATOM 515 O O . ALA A 1 72 ? 12.022 1.074 -13.257 1.00 96.12 72 ALA A O 1
ATOM 516 N N . ALA A 1 73 ? 11.553 -0.185 -11.450 1.00 95.94 73 ALA A N 1
ATOM 517 C CA . ALA A 1 73 ? 12.934 -0.332 -11.004 1.00 95.94 73 ALA A CA 1
ATOM 518 C C . ALA A 1 73 ? 13.801 -1.045 -12.056 1.00 95.94 73 ALA A C 1
ATOM 520 O O . ALA A 1 73 ? 14.828 -0.507 -12.465 1.00 95.94 73 ALA A O 1
ATOM 521 N N . ALA A 1 74 ? 13.355 -2.202 -12.560 1.00 94.56 74 ALA A N 1
ATOM 522 C CA . ALA A 1 74 ? 14.105 -2.982 -13.544 1.00 94.56 74 ALA A CA 1
ATOM 523 C C . ALA A 1 74 ? 14.333 -2.215 -14.856 1.00 94.56 74 ALA A C 1
ATOM 525 O O . ALA A 1 74 ? 15.445 -2.200 -15.380 1.00 94.56 74 ALA A O 1
ATOM 526 N N . LEU A 1 75 ? 13.304 -1.539 -15.376 1.00 93.94 75 LEU A N 1
ATOM 527 C CA . LEU A 1 75 ? 13.394 -0.781 -16.625 1.00 93.94 75 LEU A CA 1
ATOM 528 C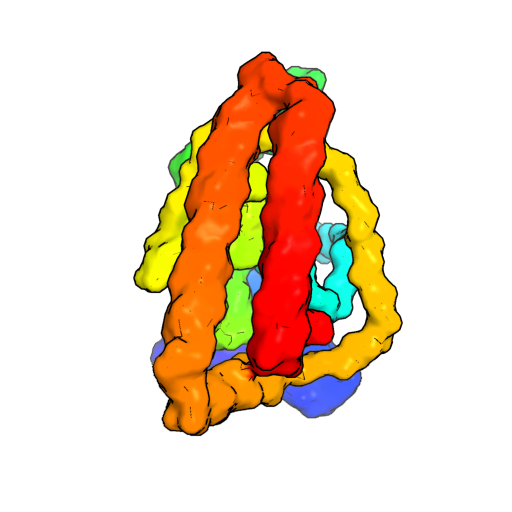 C . LEU A 1 75 ? 14.280 0.463 -16.484 1.00 93.94 75 LEU A C 1
ATOM 530 O O . LEU A 1 75 ? 15.083 0.746 -17.373 1.00 93.94 75 LEU A O 1
ATOM 534 N N . LEU A 1 76 ? 14.152 1.202 -15.376 1.00 93.94 76 LEU A N 1
ATOM 535 C CA . LEU A 1 76 ? 14.963 2.394 -15.122 1.00 93.94 76 LEU A CA 1
ATOM 536 C C . LEU A 1 76 ? 16.441 2.035 -14.929 1.00 93.94 76 LEU A C 1
ATOM 538 O O . LEU A 1 76 ? 17.296 2.696 -15.519 1.00 93.94 76 LEU A O 1
ATOM 542 N N . SER A 1 77 ? 16.747 0.990 -14.154 1.00 92.88 77 SER A N 1
ATOM 543 C CA . SER A 1 77 ? 18.125 0.505 -14.005 1.00 92.88 77 SER A CA 1
ATOM 544 C C . SER A 1 77 ? 18.657 -0.062 -15.321 1.00 92.88 77 SER A C 1
ATOM 546 O O . SER A 1 77 ? 19.790 0.223 -15.698 1.00 92.88 77 SER A O 1
ATOM 548 N N . GLY A 1 78 ? 17.832 -0.808 -16.061 1.00 90.19 78 GLY A N 1
ATOM 549 C CA . GLY A 1 78 ? 18.212 -1.441 -17.324 1.00 90.19 78 GLY A CA 1
ATOM 550 C C . GLY A 1 78 ? 18.591 -0.459 -18.436 1.00 90.19 78 GLY A C 1
ATOM 551 O O . GLY A 1 78 ? 19.488 -0.766 -19.216 1.00 90.19 78 GLY A O 1
ATOM 552 N N . CYS A 1 79 ? 17.970 0.729 -18.506 1.00 88.94 79 CYS A N 1
ATOM 553 C CA . CYS A 1 79 ? 18.398 1.786 -19.440 1.00 88.94 79 CYS A CA 1
ATOM 554 C C . CYS A 1 79 ? 19.385 2.798 -18.840 1.00 88.94 79 CYS A C 1
ATOM 556 O O . CYS A 1 79 ? 19.688 3.801 -19.484 1.00 88.94 79 CYS A O 1
ATOM 558 N N . GLY A 1 80 ? 19.890 2.553 -17.625 1.00 89.12 80 GLY A N 1
ATOM 559 C CA . GLY A 1 80 ? 20.858 3.425 -16.957 1.00 89.12 80 GLY A CA 1
ATOM 560 C C . GLY A 1 80 ? 20.290 4.772 -16.494 1.00 89.12 80 GLY A C 1
ATOM 561 O O . GLY A 1 80 ? 21.055 5.700 -16.245 1.00 89.12 80 GLY A O 1
ATOM 562 N N . ALA A 1 81 ? 18.963 4.904 -16.383 1.00 90.50 81 ALA A N 1
ATOM 563 C CA . ALA A 1 81 ? 18.311 6.118 -15.884 1.00 90.50 81 ALA A CA 1
ATOM 564 C C . ALA A 1 81 ? 18.446 6.286 -14.360 1.00 90.50 81 ALA A C 1
ATOM 566 O O . ALA A 1 81 ? 18.330 7.400 -13.849 1.00 90.50 81 ALA A O 1
ATOM 567 N N . ILE A 1 82 ? 18.668 5.181 -13.649 1.00 93.56 82 ILE A N 1
ATOM 568 C CA . ILE A 1 82 ? 19.057 5.126 -12.235 1.00 93.56 82 ILE A CA 1
ATOM 569 C C . ILE A 1 82 ? 20.213 4.133 -12.087 1.00 93.56 82 ILE A C 1
ATOM 571 O O . ILE A 1 82 ? 20.470 3.329 -12.989 1.00 93.56 82 ILE A O 1
ATOM 575 N N . SER A 1 83 ? 20.897 4.169 -10.949 1.00 92.69 83 SER A N 1
ATOM 576 C CA . SER A 1 83 ? 21.982 3.245 -10.644 1.00 92.69 83 SER A CA 1
ATOM 577 C C . SER A 1 83 ? 21.508 1.788 -10.549 1.00 92.69 83 SER A C 1
ATOM 579 O O . SER A 1 83 ? 20.321 1.478 -10.382 1.00 92.69 83 SER A O 1
ATOM 581 N N . TYR A 1 84 ? 22.461 0.866 -10.672 1.00 90.44 84 TYR A N 1
ATOM 582 C CA . TYR A 1 84 ? 22.280 -0.515 -10.245 1.00 90.44 84 TYR A CA 1
ATOM 583 C C . TYR A 1 84 ? 22.787 -0.619 -8.799 1.00 90.44 84 TYR A C 1
ATOM 585 O O . TYR A 1 84 ? 23.963 -0.339 -8.564 1.00 90.44 84 TYR A O 1
ATOM 593 N N . PRO A 1 85 ? 21.928 -0.954 -7.819 1.00 87.94 85 PRO A N 1
ATOM 594 C CA . PRO A 1 85 ? 22.243 -0.721 -6.411 1.00 87.94 85 PRO A CA 1
ATOM 595 C C . PRO A 1 85 ? 23.166 -1.796 -5.828 1.00 87.94 85 PRO A C 1
ATOM 597 O O . PRO A 1 85 ? 23.800 -1.564 -4.803 1.00 87.94 85 PRO A O 1
ATOM 600 N N . LEU A 1 86 ? 23.225 -2.979 -6.448 1.00 89.50 86 LEU A N 1
ATOM 601 C CA . LEU A 1 86 ? 23.973 -4.115 -5.927 1.00 89.50 86 LEU A CA 1
ATOM 602 C C . LEU A 1 86 ? 25.474 -3.913 -6.154 1.00 89.50 86 LEU A C 1
ATOM 604 O O . LEU A 1 86 ? 25.927 -3.806 -7.296 1.00 89.50 86 LEU A O 1
ATOM 608 N N . GLN A 1 87 ? 26.236 -3.885 -5.064 1.00 84.12 87 GLN A N 1
ATOM 609 C CA . GLN A 1 87 ? 27.696 -3.845 -5.103 1.00 84.12 87 GLN A CA 1
ATOM 610 C C . GLN A 1 87 ? 28.287 -5.255 -5.017 1.00 84.12 87 GLN A C 1
ATOM 612 O O . GLN A 1 87 ? 27.631 -6.202 -4.580 1.00 84.12 87 GLN A O 1
ATOM 617 N N . GLU A 1 88 ? 29.546 -5.395 -5.433 1.00 83.94 88 GLU A N 1
ATOM 618 C CA . GLU A 1 88 ? 30.259 -6.670 -5.382 1.00 83.94 88 GLU A CA 1
ATOM 619 C C . GLU A 1 88 ? 30.307 -7.208 -3.940 1.00 83.94 88 GLU A C 1
ATOM 621 O O . GLU A 1 88 ? 30.712 -6.509 -3.011 1.00 83.94 88 GLU A O 1
ATOM 626 N N . GLY A 1 89 ? 29.843 -8.446 -3.746 1.00 83.50 89 GLY A N 1
ATOM 627 C CA . GLY A 1 89 ? 29.773 -9.098 -2.433 1.00 83.50 89 GLY A CA 1
ATOM 628 C C . GLY A 1 89 ? 28.513 -8.811 -1.604 1.00 83.50 89 GLY A C 1
ATOM 629 O O . GLY A 1 89 ? 28.411 -9.328 -0.494 1.00 83.50 89 GLY A O 1
ATOM 630 N N . GLN A 1 90 ? 27.546 -8.033 -2.107 1.00 87.94 90 GLN A N 1
ATOM 631 C CA . GLN A 1 90 ? 26.243 -7.847 -1.456 1.00 87.94 90 GLN A CA 1
ATOM 632 C C . GLN A 1 90 ? 25.170 -8.761 -2.057 1.00 87.94 90 GLN A C 1
ATOM 634 O O . GLN A 1 90 ? 25.077 -8.903 -3.273 1.00 87.94 90 GLN A O 1
ATOM 639 N N . GLU A 1 91 ? 24.316 -9.333 -1.205 1.00 86.06 91 GLU A N 1
ATOM 640 C CA . GLU A 1 91 ? 23.149 -10.118 -1.643 1.00 86.06 91 GLU A CA 1
ATOM 641 C C . GLU A 1 91 ? 21.898 -9.250 -1.844 1.00 86.06 91 GLU A C 1
ATOM 643 O O . GLU A 1 91 ? 21.048 -9.557 -2.677 1.00 86.06 91 GLU A O 1
ATOM 648 N N . VAL A 1 92 ? 21.781 -8.151 -1.092 1.00 88.00 92 VAL A N 1
ATOM 649 C CA . VAL A 1 92 ? 20.625 -7.248 -1.126 1.00 88.00 92 VAL A CA 1
ATOM 650 C C . VAL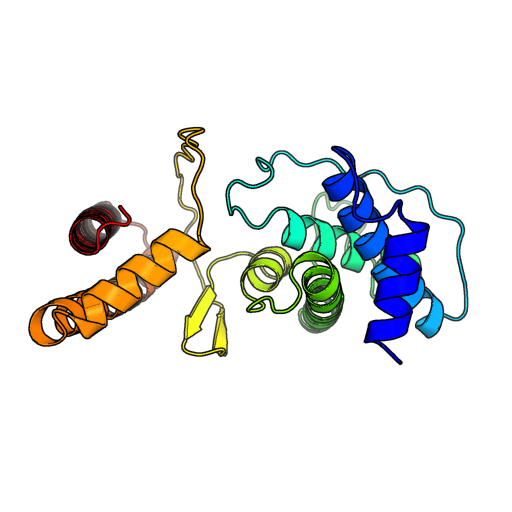 A 1 92 ? 21.108 -5.806 -1.053 1.00 88.00 92 VAL A C 1
ATOM 652 O O . VAL A 1 92 ? 21.941 -5.463 -0.215 1.00 88.00 92 VAL A O 1
ATOM 655 N N . ALA A 1 93 ? 20.541 -4.951 -1.900 1.00 91.12 93 ALA A N 1
ATOM 656 C CA . ALA A 1 93 ? 20.798 -3.519 -1.897 1.00 91.12 93 ALA A CA 1
ATOM 657 C C . ALA A 1 93 ? 19.509 -2.721 -2.131 1.00 91.12 93 ALA A C 1
ATOM 659 O O . ALA A 1 93 ? 18.489 -3.256 -2.574 1.00 91.12 93 ALA A O 1
ATOM 660 N N . ARG A 1 94 ? 19.558 -1.424 -1.823 1.00 92.31 94 ARG A N 1
ATOM 661 C CA . ARG A 1 94 ? 18.479 -0.463 -2.079 1.00 92.31 94 ARG A CA 1
ATOM 662 C C . ARG A 1 94 ? 19.029 0.768 -2.786 1.00 92.31 94 ARG A C 1
ATOM 664 O O . ARG A 1 94 ? 20.150 1.187 -2.520 1.00 92.31 94 ARG A O 1
ATOM 671 N N . TRP A 1 95 ? 18.200 1.343 -3.649 1.00 94.88 95 TRP A N 1
ATOM 672 C CA . TRP A 1 95 ? 18.444 2.627 -4.303 1.00 94.88 95 TRP A CA 1
ATOM 673 C C . TRP A 1 95 ? 18.446 3.797 -3.318 1.00 94.88 95 TRP A C 1
ATOM 675 O O . TRP A 1 95 ? 17.931 3.685 -2.198 1.00 94.88 95 TRP A O 1
ATOM 685 N N . THR A 1 96 ? 18.988 4.940 -3.751 1.00 94.94 96 THR A N 1
ATOM 686 C CA . THR A 1 96 ? 18.915 6.171 -2.954 1.00 94.94 96 THR A CA 1
ATOM 687 C C . THR A 1 96 ? 17.478 6.678 -2.858 1.00 94.94 96 THR A C 1
ATOM 689 O O . THR A 1 96 ? 16.591 6.273 -3.611 1.00 94.94 96 THR A O 1
ATOM 692 N N . LYS A 1 97 ? 17.224 7.606 -1.932 1.00 93.12 97 LYS A N 1
ATOM 693 C CA . LYS A 1 97 ? 15.891 8.194 -1.760 1.00 93.12 97 LYS A CA 1
ATOM 694 C C . LYS A 1 97 ? 15.390 8.858 -3.048 1.00 93.12 97 LYS A C 1
ATOM 696 O O . LYS A 1 97 ? 14.232 8.692 -3.413 1.00 93.12 97 LYS A O 1
ATOM 701 N N . GLU A 1 98 ? 16.267 9.569 -3.744 1.00 95.31 98 GLU A N 1
ATOM 702 C CA . GLU A 1 98 ? 15.956 10.294 -4.976 1.00 95.31 98 GLU A CA 1
ATOM 703 C C . GLU A 1 98 ? 15.572 9.329 -6.102 1.00 95.31 98 GLU A C 1
ATOM 705 O O . GLU A 1 98 ? 14.630 9.582 -6.854 1.00 95.31 98 GLU A O 1
ATOM 710 N N . GLU A 1 99 ? 16.268 8.199 -6.197 1.00 96.06 99 GLU A N 1
ATOM 711 C CA . GLU A 1 99 ? 15.981 7.143 -7.166 1.00 96.06 99 GLU A CA 1
ATOM 712 C C . GLU A 1 99 ? 14.693 6.389 -6.818 1.00 96.06 99 GLU A C 1
ATOM 714 O O . GLU A 1 99 ? 13.870 6.142 -7.701 1.00 96.06 99 GLU A O 1
ATOM 719 N N . LEU A 1 100 ? 14.454 6.104 -5.534 1.00 96.00 100 LEU A N 1
ATOM 720 C CA . LEU A 1 100 ? 13.187 5.544 -5.059 1.00 96.00 100 LEU A CA 1
ATOM 721 C C . LEU A 1 100 ? 12.008 6.472 -5.382 1.00 96.00 100 LEU A C 1
ATOM 723 O O . LEU A 1 100 ? 10.959 5.992 -5.805 1.00 96.00 100 LEU A O 1
ATOM 727 N N . ASP A 1 101 ? 12.172 7.793 -5.285 1.00 95.00 101 ASP A N 1
ATOM 728 C CA . ASP A 1 101 ? 11.137 8.746 -5.704 1.00 95.00 101 ASP A CA 1
ATOM 729 C C . ASP A 1 101 ? 10.860 8.660 -7.218 1.00 95.00 101 ASP A C 1
ATOM 731 O O . ASP A 1 101 ? 9.713 8.792 -7.657 1.00 95.00 101 ASP A O 1
ATOM 735 N N . VAL A 1 102 ? 11.887 8.429 -8.047 1.00 96.06 102 VAL A N 1
ATOM 736 C CA . VAL A 1 102 ? 11.715 8.208 -9.495 1.00 96.06 102 VAL A CA 1
ATOM 737 C C . VAL A 1 102 ? 10.950 6.908 -9.752 1.00 96.06 102 VAL A C 1
ATOM 739 O O . VAL A 1 102 ? 9.992 6.922 -10.533 1.00 96.06 102 VAL A O 1
ATOM 742 N N . ILE A 1 103 ? 11.334 5.822 -9.075 1.00 97.06 103 ILE A N 1
ATOM 743 C CA . ILE A 1 103 ? 10.671 4.515 -9.162 1.00 97.06 103 ILE A CA 1
ATOM 744 C C . ILE A 1 103 ? 9.201 4.649 -8.757 1.00 97.06 103 ILE A C 1
ATOM 746 O O . ILE A 1 103 ? 8.320 4.261 -9.524 1.00 97.06 103 ILE A O 1
ATOM 750 N N . ASN A 1 104 ? 8.918 5.267 -7.606 1.00 96.56 104 ASN A N 1
ATOM 751 C CA . ASN A 1 104 ? 7.559 5.431 -7.100 1.00 96.56 104 ASN A CA 1
ATOM 752 C C . ASN A 1 104 ? 6.675 6.222 -8.070 1.00 96.56 104 ASN A C 1
ATOM 754 O O . ASN A 1 104 ? 5.546 5.811 -8.347 1.00 96.56 104 ASN A O 1
ATOM 758 N N . ARG A 1 105 ? 7.189 7.332 -8.622 1.00 95.69 105 ARG A N 1
ATOM 759 C CA . ARG A 1 105 ? 6.452 8.150 -9.598 1.00 95.69 105 ARG A CA 1
ATOM 760 C C . ARG A 1 105 ? 6.099 7.361 -10.848 1.00 95.69 105 ARG A C 1
ATOM 762 O O . ARG A 1 105 ? 4.991 7.509 -11.356 1.00 95.69 105 ARG A O 1
ATOM 769 N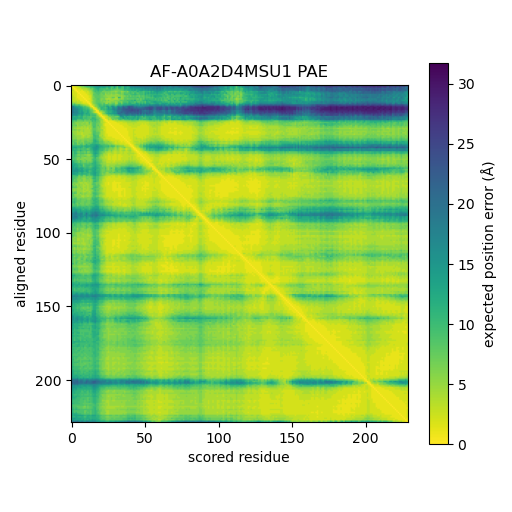 N . LEU A 1 106 ? 7.022 6.551 -11.360 1.00 96.06 106 LEU A N 1
ATOM 770 C CA . LEU A 1 106 ? 6.766 5.733 -12.540 1.00 96.06 106 LEU A CA 1
ATOM 771 C C . LEU A 1 106 ? 5.777 4.601 -12.218 1.00 96.06 106 LEU A C 1
ATOM 773 O O . LEU A 1 106 ? 4.794 4.428 -12.936 1.00 96.06 106 LEU A O 1
ATOM 777 N N . ALA A 1 107 ? 5.966 3.910 -11.094 1.00 96.75 107 ALA A N 1
ATOM 778 C CA . ALA A 1 107 ? 5.052 2.878 -10.616 1.00 96.75 107 ALA A CA 1
ATOM 779 C C . ALA A 1 107 ? 3.632 3.417 -10.377 1.00 96.75 107 ALA A C 1
ATOM 781 O O . ALA A 1 107 ? 2.658 2.744 -10.700 1.00 96.75 107 ALA A O 1
ATOM 782 N N . PHE A 1 108 ? 3.498 4.656 -9.889 1.00 95.31 108 PHE A N 1
ATOM 783 C CA . PHE A 1 108 ? 2.205 5.327 -9.736 1.00 95.31 108 PHE A CA 1
ATOM 784 C C . PHE A 1 108 ? 1.474 5.466 -11.072 1.00 95.31 108 PHE A C 1
ATOM 786 O O . PHE A 1 108 ? 0.267 5.260 -11.148 1.00 95.31 108 PHE A O 1
ATOM 793 N N . GLN A 1 109 ? 2.201 5.790 -12.145 1.00 94.25 109 GLN A N 1
ATOM 794 C CA . GLN A 1 109 ? 1.616 5.868 -13.482 1.00 94.25 109 GLN A CA 1
ATOM 795 C C . GLN A 1 109 ? 1.188 4.488 -13.997 1.00 94.25 109 GLN A C 1
ATOM 797 O O . GLN A 1 109 ? 0.161 4.401 -14.663 1.00 94.25 109 GLN A O 1
ATOM 802 N N . GLY A 1 110 ? 1.936 3.430 -13.666 1.00 93.19 110 GLY A N 1
ATOM 803 C CA . GLY A 1 110 ? 1.528 2.041 -13.905 1.00 93.19 110 GLY A CA 1
ATOM 804 C C . GLY A 1 110 ? 0.219 1.699 -13.187 1.00 93.19 110 GLY A C 1
ATOM 805 O O . GLY A 1 110 ? -0.732 1.245 -13.812 1.00 93.19 110 GLY A O 1
ATOM 806 N N . GLU A 1 111 ? 0.103 2.037 -11.904 1.00 92.75 111 GLU A N 1
ATOM 807 C CA . GLU A 1 111 ? -1.133 1.841 -11.134 1.00 92.75 111 GLU A CA 1
ATOM 808 C C . GLU A 1 111 ? -2.314 2.659 -11.682 1.00 92.75 111 GLU A C 1
ATOM 810 O O . GLU A 1 111 ? -3.455 2.202 -11.640 1.00 92.75 111 GLU A O 1
ATOM 815 N N . GLN A 1 112 ? -2.070 3.844 -12.253 1.00 90.94 112 GLN A N 1
ATOM 816 C CA . GLN A 1 112 ? -3.104 4.617 -12.955 1.00 90.94 112 GLN A CA 1
ATOM 817 C C . GLN A 1 112 ? -3.616 3.901 -14.213 1.00 90.94 112 GLN A C 1
ATOM 819 O O . GLN A 1 112 ? -4.786 4.047 -14.558 1.00 90.94 112 GLN A O 1
ATOM 824 N N . VAL A 1 113 ? -2.777 3.114 -14.893 1.00 88.44 113 VAL A N 1
ATOM 825 C CA . VAL A 1 113 ? -3.204 2.284 -16.035 1.00 88.44 113 VAL A CA 1
ATOM 826 C C . VAL A 1 113 ? -4.159 1.185 -15.580 1.00 88.44 113 VAL A C 1
ATOM 828 O O . VAL A 1 113 ? -5.185 0.954 -16.222 1.00 88.44 113 VAL A O 1
ATOM 831 N N . ILE A 1 114 ? -3.819 0.536 -14.465 1.00 86.06 114 ILE A N 1
ATOM 832 C CA . ILE A 1 114 ? -4.524 -0.636 -13.940 1.00 86.06 114 ILE A CA 1
ATOM 833 C C . ILE A 1 114 ? -5.836 -0.228 -13.256 1.00 86.06 114 ILE A C 1
ATOM 835 O O . ILE A 1 114 ? -6.892 -0.776 -13.561 1.00 86.06 114 ILE A O 1
ATOM 839 N N . HIS A 1 115 ? -5.783 0.755 -12.354 1.00 84.31 115 HIS A N 1
ATOM 840 C CA . HIS A 1 115 ? -6.891 1.117 -11.456 1.00 84.31 115 HIS A CA 1
ATOM 841 C C . HIS A 1 115 ? -7.538 2.473 -11.768 1.00 84.31 115 HIS A C 1
ATOM 843 O O . HIS A 1 115 ? -8.528 2.853 -11.138 1.00 84.31 115 HIS A O 1
ATOM 849 N N . GLY A 1 116 ? -6.995 3.240 -12.717 1.00 85.25 116 GLY A N 1
ATOM 850 C CA . GLY A 1 116 ? -7.491 4.568 -13.087 1.00 85.25 116 GLY A CA 1
ATOM 851 C C . GLY A 1 116 ? -7.082 5.660 -12.096 1.00 85.25 116 GLY A C 1
ATOM 852 O O . GLY A 1 116 ? -6.216 6.479 -12.399 1.00 85.25 116 GLY A O 1
ATOM 853 N N . ASN A 1 117 ? -7.699 5.681 -10.910 1.00 85.81 117 ASN A N 1
ATOM 854 C CA . ASN A 1 117 ? -7.475 6.710 -9.884 1.00 85.81 117 ASN A CA 1
ATOM 855 C C . ASN A 1 117 ? -6.976 6.119 -8.545 1.00 85.81 117 ASN A C 1
ATOM 857 O O . ASN A 1 117 ? -7.704 6.170 -7.548 1.00 85.81 117 ASN A O 1
ATOM 861 N N . PRO A 1 118 ? -5.767 5.524 -8.510 1.00 88.62 118 PRO A N 1
ATOM 862 C CA . PRO A 1 118 ? -5.165 5.006 -7.282 1.00 88.62 118 PRO A CA 1
ATOM 863 C C . PRO A 1 118 ? -4.805 6.136 -6.303 1.00 88.62 118 PRO A C 1
ATOM 865 O O . PRO A 1 118 ? -4.476 7.250 -6.709 1.00 88.62 118 PRO A O 1
ATOM 868 N N . SER A 1 119 ? -4.807 5.833 -5.001 1.00 88.62 119 SER A N 1
ATOM 869 C CA . SER A 1 119 ? -4.433 6.784 -3.938 1.00 88.62 119 SER A CA 1
ATOM 870 C C . SER A 1 119 ? -2.929 7.060 -3.857 1.00 88.62 119 SER A C 1
ATOM 872 O O . SER A 1 119 ? -2.521 8.064 -3.279 1.00 88.62 119 SER A O 1
ATOM 874 N N . GLY A 1 120 ? -2.108 6.160 -4.400 1.00 91.44 120 GLY A N 1
ATOM 875 C CA . GLY A 1 120 ? -0.652 6.212 -4.282 1.00 91.44 120 GLY A CA 1
ATOM 876 C C . GLY A 1 120 ? -0.100 5.562 -3.008 1.00 91.44 120 GLY A C 1
ATOM 877 O O . GLY A 1 120 ? 1.093 5.663 -2.745 1.00 91.44 120 GLY A O 1
ATOM 878 N N . VAL A 1 121 ? -0.945 4.916 -2.193 1.00 93.75 121 VAL A N 1
ATOM 879 C CA . VAL A 1 121 ? -0.498 4.241 -0.961 1.00 93.75 121 VAL A CA 1
ATOM 880 C C . VAL A 1 121 ? 0.188 2.914 -1.284 1.00 93.75 121 VAL A C 1
ATOM 882 O O . VAL A 1 121 ? 1.293 2.670 -0.810 1.00 93.75 121 VAL A O 1
ATOM 885 N N . ASP A 1 122 ? -0.411 2.080 -2.131 1.00 94.31 122 ASP A N 1
ATOM 886 C CA . ASP A 1 122 ? 0.085 0.720 -2.382 1.00 94.31 122 ASP A CA 1
ATOM 887 C C . ASP A 1 122 ? 1.481 0.718 -3.028 1.00 94.31 122 ASP A C 1
ATOM 889 O O . ASP A 1 122 ? 2.377 -0.026 -2.617 1.00 94.31 122 ASP A O 1
ATOM 893 N N . ASN A 1 123 ? 1.708 1.593 -4.010 1.00 94.50 123 ASN A N 1
ATOM 894 C CA . ASN A 1 123 ? 3.016 1.744 -4.652 1.00 94.50 123 ASN A CA 1
ATOM 895 C C . ASN A 1 123 ? 4.015 2.444 -3.729 1.00 94.50 123 ASN A C 1
ATOM 897 O O . ASN A 1 123 ? 5.197 2.115 -3.781 1.00 94.50 123 ASN A O 1
ATOM 901 N N . ALA A 1 124 ? 3.573 3.364 -2.865 1.00 94.94 124 ALA A N 1
ATOM 902 C CA . ALA A 1 124 ? 4.424 3.954 -1.836 1.00 94.94 124 ALA A CA 1
ATOM 903 C C . ALA A 1 124 ? 4.966 2.888 -0.877 1.00 94.94 124 ALA A C 1
ATOM 905 O O . ALA A 1 124 ? 6.182 2.794 -0.698 1.00 94.94 124 ALA A O 1
ATOM 906 N N . VAL A 1 125 ? 4.091 2.035 -0.331 1.00 95.38 125 VAL A N 1
ATOM 907 C CA . VAL A 1 125 ? 4.498 0.925 0.546 1.00 95.38 125 VAL A CA 1
ATOM 908 C C . VAL A 1 125 ? 5.429 -0.023 -0.205 1.00 95.38 125 VAL A C 1
ATOM 910 O O . VAL A 1 125 ? 6.481 -0.383 0.313 1.00 95.38 125 VAL A O 1
ATOM 913 N N . SER A 1 126 ? 5.096 -0.363 -1.451 1.00 95.69 126 SER A N 1
ATOM 914 C CA . SER A 1 126 ? 5.924 -1.249 -2.280 1.00 95.69 126 SER A CA 1
ATOM 915 C C . SER A 1 126 ? 7.303 -0.658 -2.610 1.00 95.69 126 SER A C 1
ATO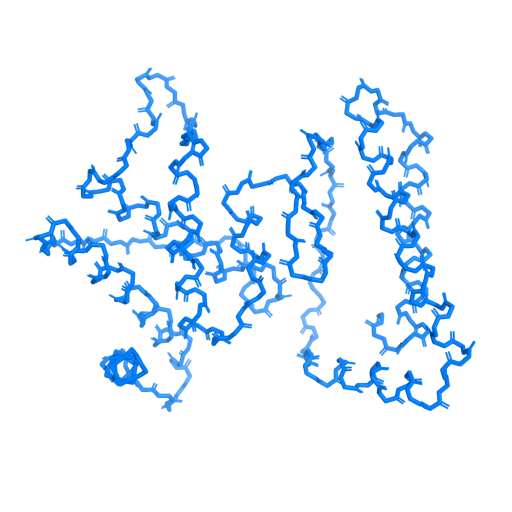M 917 O O . SER A 1 126 ? 8.246 -1.412 -2.825 1.00 95.69 126 SER A O 1
ATOM 919 N N . THR A 1 127 ? 7.445 0.674 -2.650 1.00 95.75 127 THR A N 1
ATOM 920 C CA . THR A 1 127 ? 8.717 1.337 -2.987 1.00 95.75 127 THR A CA 1
ATOM 921 C C . THR A 1 127 ? 9.617 1.511 -1.767 1.00 95.75 127 THR A C 1
ATOM 923 O O . THR A 1 127 ? 10.783 1.124 -1.791 1.00 95.75 127 THR A O 1
ATOM 926 N N . TRP A 1 128 ? 9.094 2.113 -0.698 1.00 93.56 128 TRP A N 1
ATOM 927 C CA . TRP A 1 128 ? 9.900 2.484 0.470 1.00 93.56 128 TRP A CA 1
ATOM 928 C C . TRP A 1 128 ? 9.907 1.401 1.558 1.00 93.56 128 TRP A C 1
ATOM 930 O O . TRP A 1 128 ? 10.840 1.333 2.360 1.00 93.56 128 TRP A O 1
ATOM 940 N N . GLY A 1 129 ? 8.905 0.519 1.568 1.00 92.00 129 GLY A N 1
ATOM 941 C CA . GLY A 1 129 ? 8.672 -0.428 2.653 1.00 92.00 129 GLY A CA 1
ATOM 942 C C . GLY A 1 129 ? 8.304 0.267 3.967 1.00 92.00 129 GLY A C 1
ATOM 943 O O . GLY A 1 129 ? 7.957 1.448 4.002 1.00 92.00 129 GLY A O 1
ATOM 944 N N . GLY A 1 130 ? 8.395 -0.483 5.067 1.00 91.44 130 GLY A N 1
ATOM 945 C CA . GLY A 1 130 ? 8.068 0.023 6.401 1.00 91.44 130 GLY A CA 1
ATOM 946 C C . GLY A 1 130 ? 6.574 0.313 6.571 1.00 91.44 130 GLY A C 1
ATOM 947 O O . GLY A 1 130 ? 5.733 -0.351 5.966 1.00 91.44 130 GLY A O 1
ATOM 948 N N . ALA A 1 131 ? 6.252 1.301 7.407 1.00 92.56 131 ALA A N 1
ATOM 949 C CA . ALA A 1 131 ? 4.884 1.763 7.622 1.00 92.56 131 ALA A CA 1
ATOM 950 C C . ALA A 1 131 ? 4.707 3.200 7.134 1.00 92.56 131 ALA A C 1
ATOM 952 O O . ALA A 1 131 ? 5.600 4.044 7.255 1.00 92.56 131 ALA A O 1
ATOM 953 N N . LEU A 1 132 ? 3.515 3.481 6.613 1.00 93.19 132 LEU A N 1
ATOM 954 C CA . LEU A 1 132 ? 3.131 4.789 6.106 1.00 93.19 132 LEU A CA 1
ATOM 955 C C . LEU A 1 132 ? 1.881 5.278 6.827 1.00 93.19 132 LEU A C 1
ATOM 957 O O . LEU A 1 132 ? 0.926 4.530 7.023 1.00 93.19 132 LEU A O 1
ATOM 961 N N . ARG A 1 133 ? 1.859 6.571 7.134 1.00 94.25 133 ARG A N 1
ATOM 962 C CA . ARG A 1 133 ? 0.660 7.295 7.538 1.00 94.25 133 ARG A CA 1
ATOM 963 C C . ARG A 1 133 ? 0.040 7.969 6.323 1.00 94.25 133 ARG A C 1
ATOM 965 O O . ARG A 1 133 ? 0.726 8.687 5.593 1.00 94.25 133 ARG A O 1
ATOM 972 N N . TYR A 1 134 ? -1.263 7.774 6.146 1.00 93.94 134 TYR A N 1
ATOM 973 C CA . TYR A 1 134 ? -2.052 8.396 5.088 1.00 93.94 134 TYR A CA 1
ATOM 974 C C . TYR A 1 134 ? -3.165 9.259 5.684 1.00 93.94 134 TYR A C 1
ATOM 976 O O . TYR A 1 134 ? -4.035 8.751 6.385 1.00 93.94 134 TYR A O 1
ATOM 984 N N . ILE A 1 135 ? -3.154 10.559 5.386 1.00 92.62 135 ILE A N 1
ATOM 985 C CA . ILE A 1 135 ? -4.198 11.499 5.813 1.00 92.62 135 ILE A CA 1
ATOM 986 C C . ILE A 1 135 ? -4.583 12.373 4.626 1.00 92.62 135 ILE A C 1
ATOM 988 O O . ILE A 1 135 ? -3.787 13.192 4.168 1.00 92.62 135 ILE A O 1
ATOM 992 N N . SER A 1 136 ? -5.819 12.224 4.145 1.00 88.12 136 SER A N 1
ATOM 993 C CA . SER A 1 136 ? -6.426 13.106 3.135 1.00 88.12 136 SER A CA 1
ATOM 994 C C . SER A 1 136 ? -5.518 13.389 1.927 1.00 88.12 136 SER A C 1
ATOM 996 O O . SER A 1 136 ? -5.316 14.541 1.544 1.00 88.12 136 SER A O 1
ATOM 998 N N . GLY A 1 137 ? -4.927 12.339 1.350 1.00 86.06 137 GLY A N 1
ATOM 999 C CA . GLY A 1 137 ? -4.036 12.438 0.187 1.00 86.06 137 GLY A CA 1
ATOM 1000 C C . GLY A 1 137 ? -2.563 12.698 0.517 1.00 86.06 137 GLY A C 1
ATOM 1001 O O . GLY A 1 137 ? -1.729 12.668 -0.383 1.00 86.06 137 GLY A O 1
ATOM 1002 N N . LYS A 1 138 ? -2.212 12.936 1.786 1.00 89.06 138 LYS A N 1
ATOM 1003 C CA . LYS A 1 138 ? -0.821 13.094 2.228 1.00 89.06 138 LYS A CA 1
ATOM 1004 C C . LYS A 1 138 ? -0.289 11.773 2.764 1.00 89.06 138 LYS A C 1
ATOM 1006 O O . LYS A 1 138 ? -0.868 11.213 3.692 1.00 89.06 138 LYS A O 1
ATOM 1011 N N . ILE A 1 139 ? 0.825 11.318 2.200 1.00 90.69 139 ILE A N 1
ATOM 1012 C CA . ILE A 1 139 ? 1.557 10.125 2.632 1.00 90.69 139 ILE A CA 1
ATOM 1013 C C . ILE A 1 139 ? 2.821 10.579 3.364 1.00 90.69 139 ILE A C 1
ATOM 1015 O O . ILE A 1 139 ? 3.584 11.390 2.841 1.00 90.69 139 ILE A O 1
ATOM 1019 N N . SER A 1 140 ? 3.049 10.060 4.568 1.00 91.25 140 SER A N 1
ATOM 1020 C CA . SER A 1 140 ? 4.285 10.268 5.326 1.00 91.25 140 SER A CA 1
ATOM 1021 C C . SER A 1 140 ? 4.780 8.944 5.893 1.00 91.25 140 SER A C 1
ATOM 1023 O O . SER A 1 140 ? 4.015 8.256 6.563 1.00 91.25 140 SER A O 1
ATOM 1025 N N . ALA A 1 141 ? 6.041 8.595 5.650 1.00 90.00 141 ALA A N 1
ATOM 1026 C CA . ALA A 1 141 ? 6.647 7.401 6.230 1.00 90.00 141 ALA A CA 1
ATOM 1027 C C . ALA A 1 141 ? 6.885 7.570 7.735 1.00 90.00 141 ALA A C 1
ATOM 1029 O O . ALA A 1 141 ? 7.291 8.647 8.183 1.00 90.00 141 ALA A O 1
ATOM 1030 N N . LEU A 1 142 ? 6.653 6.501 8.497 1.00 89.50 142 LEU A N 1
A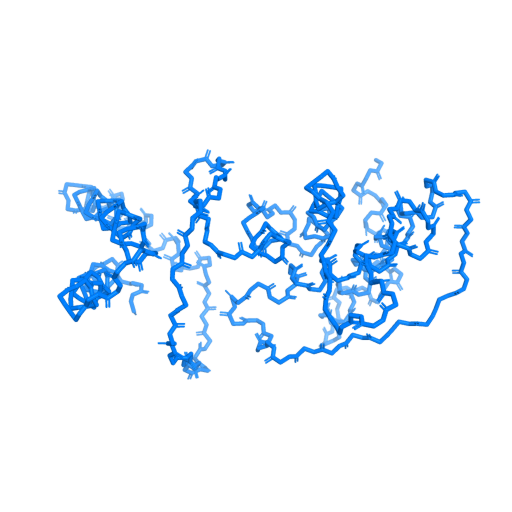TOM 1031 C CA . LEU A 1 142 ? 7.093 6.426 9.887 1.00 89.50 142 LEU A CA 1
ATOM 1032 C C . LEU A 1 142 ? 8.617 6.274 9.899 1.00 89.50 142 LEU A C 1
ATOM 1034 O O . LEU A 1 142 ? 9.190 5.585 9.054 1.00 89.50 142 LEU A O 1
ATOM 1038 N N . LYS A 1 143 ? 9.285 6.940 10.848 1.00 84.06 143 LYS A N 1
ATOM 1039 C CA . LYS A 1 143 ? 10.758 6.955 10.908 1.00 84.06 143 LYS A CA 1
ATOM 1040 C C . LYS A 1 143 ? 11.338 5.575 11.183 1.00 84.06 143 LYS A C 1
ATOM 1042 O O . LYS A 1 143 ? 12.402 5.247 10.671 1.00 84.06 143 LYS A O 1
ATOM 1047 N N . SER A 1 144 ? 10.651 4.803 12.014 1.00 82.25 144 SER A N 1
ATOM 1048 C CA . SER A 1 144 ? 11.030 3.441 12.330 1.00 82.25 144 SER A CA 1
ATOM 1049 C C . SER A 1 144 ? 9.821 2.634 12.765 1.00 82.25 144 SER A C 1
ATOM 1051 O O . SER A 1 144 ? 8.856 3.173 13.305 1.00 82.25 144 SER A O 1
ATOM 1053 N N . VAL A 1 145 ? 9.888 1.337 12.491 1.00 86.94 145 VAL A N 1
ATOM 1054 C CA . VAL A 1 145 ? 8.859 0.357 12.811 1.00 86.94 145 VAL A CA 1
ATOM 1055 C C . VAL A 1 145 ? 9.580 -0.920 13.237 1.00 86.94 145 VAL A C 1
ATOM 1057 O O . VAL A 1 145 ? 10.523 -1.326 12.549 1.00 86.94 145 VAL A O 1
ATOM 1060 N N . PRO A 1 146 ? 9.184 -1.567 14.346 1.00 89.38 146 PRO A N 1
ATOM 1061 C CA . PRO A 1 146 ? 9.760 -2.845 14.739 1.00 89.38 146 PRO A CA 1
ATOM 1062 C C . PRO A 1 146 ? 9.438 -3.927 13.702 1.00 89.38 146 PRO A C 1
ATOM 1064 O O . PRO A 1 146 ? 8.479 -3.830 12.934 1.00 89.38 146 PRO A O 1
ATOM 1067 N N . THR A 1 147 ? 10.204 -5.016 13.722 1.00 88.62 147 THR A N 1
ATOM 1068 C CA . THR A 1 147 ? 9.808 -6.220 12.984 1.00 88.62 147 THR A CA 1
ATOM 1069 C C . THR A 1 147 ? 8.643 -6.884 13.709 1.00 88.62 147 THR A C 1
ATOM 1071 O O . THR A 1 147 ? 8.798 -7.352 14.835 1.00 88.62 147 THR A O 1
ATOM 1074 N N . LEU A 1 148 ? 7.484 -6.946 13.054 1.00 90.69 148 LEU A N 1
ATOM 1075 C CA . LEU A 1 148 ? 6.290 -7.610 13.570 1.00 90.69 148 LEU A CA 1
ATOM 1076 C C . LEU A 1 148 ? 6.075 -8.934 12.842 1.00 90.69 148 LEU A C 1
ATOM 1078 O O . LEU A 1 148 ? 6.081 -8.990 11.613 1.00 90.69 148 LEU A O 1
ATOM 1082 N N . ARG A 1 149 ? 5.850 -10.007 13.603 1.00 92.31 149 ARG A N 1
ATOM 1083 C CA . ARG A 1 149 ? 5.442 -11.299 13.042 1.00 92.31 149 ARG A CA 1
ATOM 1084 C C . ARG A 1 149 ? 3.924 -11.363 13.028 1.00 92.31 149 ARG A C 1
ATOM 1086 O O . ARG A 1 149 ? 3.303 -11.296 14.082 1.00 92.31 149 ARG A O 1
ATOM 1093 N N . ILE A 1 150 ? 3.349 -11.497 11.839 1.00 94.88 150 ILE A N 1
ATOM 1094 C CA . ILE A 1 150 ? 1.900 -11.545 11.633 1.00 94.88 150 ILE A CA 1
ATOM 1095 C C . ILE A 1 150 ? 1.492 -12.855 10.963 1.00 94.88 150 ILE A C 1
ATOM 1097 O O . ILE A 1 150 ? 2.279 -13.462 10.235 1.00 94.88 150 ILE A O 1
ATOM 1101 N N . LEU A 1 151 ? 0.242 -13.263 11.177 1.00 95.88 151 LEU A N 1
ATOM 1102 C CA . LEU A 1 151 ? -0.386 -14.352 10.437 1.00 95.88 151 LEU A CA 1
ATOM 1103 C C . LEU A 1 151 ? -1.353 -13.771 9.403 1.00 95.88 151 LEU A C 1
ATOM 1105 O O . LEU A 1 151 ? -2.432 -13.286 9.744 1.00 95.88 151 LEU A O 1
ATOM 1109 N N . LEU A 1 152 ? -0.978 -13.838 8.127 1.00 92.94 152 LEU A N 1
ATOM 1110 C CA . LEU A 1 152 ? -1.850 -13.412 7.038 1.00 92.94 152 LEU A CA 1
ATOM 1111 C C . LEU A 1 152 ? -2.872 -14.510 6.715 1.00 92.94 152 LEU A C 1
ATOM 1113 O O . LEU A 1 152 ? -2.509 -15.581 6.232 1.00 92.94 152 LEU A O 1
ATOM 1117 N N . THR A 1 153 ? -4.156 -14.225 6.937 1.00 93.06 153 THR A N 1
ATOM 1118 C CA . THR A 1 153 ? -5.254 -15.163 6.655 1.00 93.06 153 THR A CA 1
ATOM 1119 C C . THR A 1 153 ? -6.115 -14.658 5.501 1.00 93.06 153 THR A C 1
ATOM 1121 O O . THR A 1 153 ? -6.704 -13.583 5.579 1.00 93.06 153 THR A O 1
ATOM 1124 N N . ASN A 1 154 ? -6.230 -15.452 4.433 1.00 90.31 154 ASN A N 1
ATOM 1125 C CA . ASN A 1 154 ? -7.169 -15.202 3.339 1.00 90.31 154 ASN A CA 1
ATOM 1126 C C . ASN A 1 154 ? -8.371 -16.146 3.469 1.00 90.31 154 ASN A C 1
ATOM 1128 O O . ASN A 1 154 ? -8.244 -17.347 3.236 1.00 90.31 154 ASN A O 1
ATOM 1132 N N . THR A 1 155 ? -9.542 -15.597 3.800 1.00 90.56 155 THR A N 1
ATOM 1133 C CA . THR A 1 155 ? -10.793 -16.364 3.939 1.00 90.56 155 THR A CA 1
ATOM 1134 C C . THR A 1 155 ? -11.299 -16.940 2.615 1.00 90.56 155 THR A C 1
ATOM 1136 O O . THR A 1 155 ? -12.164 -17.811 2.623 1.00 90.56 155 THR A O 1
ATOM 1139 N N . LYS A 1 156 ? -10.779 -16.457 1.476 1.00 87.81 156 LYS A N 1
ATOM 1140 C CA . LYS A 1 156 ? -11.222 -16.787 0.110 1.00 87.81 156 LYS A CA 1
ATOM 1141 C C . LYS A 1 156 ? -12.693 -16.446 -0.164 1.00 87.81 156 LYS A C 1
ATOM 1143 O O . LYS A 1 156 ? -13.254 -16.903 -1.157 1.00 87.81 156 LYS A O 1
ATOM 1148 N N . VAL A 1 157 ? -13.310 -15.618 0.683 1.00 88.44 157 VAL A N 1
ATOM 1149 C CA . VAL A 1 157 ? -14.680 -15.134 0.488 1.00 88.44 157 VAL A CA 1
ATOM 1150 C C . VAL A 1 157 ? -14.654 -13.923 -0.454 1.00 88.44 157 VAL A C 1
ATOM 1152 O O . VAL A 1 157 ? -13.963 -12.942 -0.160 1.00 88.44 157 VAL A O 1
ATOM 1155 N N . PRO A 1 158 ? -15.385 -13.952 -1.584 1.00 85.31 158 PRO A N 1
ATOM 1156 C CA . PRO A 1 158 ? -15.423 -12.828 -2.510 1.00 85.31 158 PRO A CA 1
ATOM 1157 C C . PRO A 1 158 ? -16.123 -11.624 -1.870 1.00 85.31 158 PRO A C 1
ATOM 1159 O O . PRO A 1 158 ? -17.150 -11.759 -1.205 1.00 85.31 158 PRO A O 1
ATOM 1162 N N . ARG A 1 159 ? -15.585 -10.424 -2.105 1.00 85.06 159 ARG A N 1
ATOM 1163 C CA . ARG A 1 159 ? -16.130 -9.162 -1.584 1.00 85.06 159 ARG A CA 1
ATOM 1164 C C . ARG A 1 159 ? -16.060 -8.057 -2.627 1.00 85.06 159 ARG A C 1
ATOM 1166 O O . ARG A 1 159 ? -15.153 -8.030 -3.453 1.00 85.06 159 ARG A O 1
ATOM 1173 N N . SER A 1 160 ? -16.997 -7.112 -2.555 1.00 86.75 160 SER A N 1
ATOM 1174 C CA . SER A 1 160 ? -16.969 -5.897 -3.372 1.00 86.75 160 SER A CA 1
ATOM 1175 C C . SER A 1 160 ? -16.622 -4.691 -2.508 1.00 86.75 160 SER A C 1
ATOM 1177 O O . SER A 1 160 ? -17.460 -4.200 -1.750 1.00 86.75 160 SER A O 1
ATOM 1179 N N . THR A 1 161 ? -15.398 -4.176 -2.655 1.00 86.2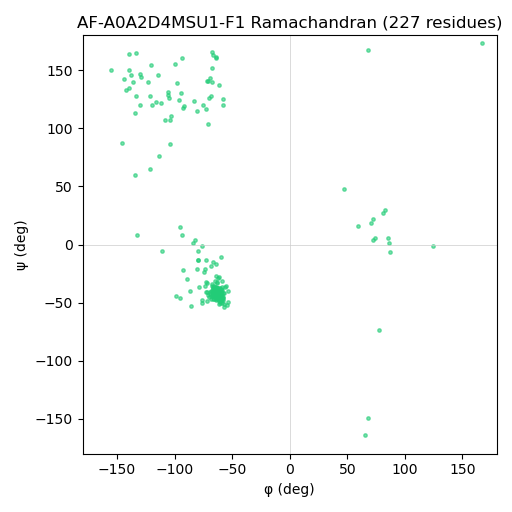5 161 THR A N 1
ATOM 1180 C CA . THR A 1 161 ? -14.931 -2.966 -1.953 1.00 86.25 161 THR A CA 1
ATOM 1181 C C . THR A 1 161 ? -15.885 -1.793 -2.172 1.00 86.25 161 THR A C 1
ATOM 1183 O O . THR A 1 161 ? -16.225 -1.079 -1.232 1.00 86.25 161 THR A O 1
ATOM 1186 N N . LYS A 1 162 ? -16.400 -1.638 -3.399 1.00 88.12 162 LYS A N 1
ATOM 1187 C CA . LYS A 1 162 ? -17.360 -0.584 -3.750 1.00 88.12 162 LYS A CA 1
ATOM 1188 C C . LYS A 1 162 ? -18.650 -0.680 -2.931 1.00 88.12 162 LYS A C 1
ATOM 1190 O O . LYS A 1 162 ? -19.146 0.344 -2.468 1.00 88.12 162 LYS A O 1
ATOM 1195 N N . VAL A 1 163 ? -19.183 -1.890 -2.745 1.00 91.38 163 VAL A N 1
ATOM 1196 C CA . VAL A 1 163 ? -20.414 -2.117 -1.969 1.00 91.38 163 VAL A CA 1
ATOM 1197 C C . VAL A 1 163 ? -20.180 -1.843 -0.484 1.00 91.38 163 VAL A C 1
ATOM 1199 O O . VAL A 1 163 ? -20.986 -1.145 0.126 1.00 91.38 163 VAL A O 1
ATOM 1202 N N . LEU A 1 164 ? -19.063 -2.314 0.081 1.00 93.06 164 LEU A N 1
ATOM 1203 C CA . LEU A 1 164 ? -18.723 -2.077 1.490 1.00 93.06 164 LEU A CA 1
ATOM 1204 C C . LEU A 1 164 ? -18.586 -0.577 1.791 1.00 93.06 164 LEU A C 1
ATOM 1206 O O . LEU A 1 164 ? -19.218 -0.069 2.716 1.00 93.06 164 LEU A O 1
ATOM 1210 N N . VAL A 1 165 ? -17.840 0.157 0.959 1.00 93.50 165 VAL A N 1
ATOM 1211 C CA . VAL A 1 165 ? -17.656 1.611 1.112 1.00 93.50 165 VAL A CA 1
ATOM 1212 C C . VAL A 1 165 ? -18.984 2.362 0.973 1.00 93.50 165 VAL A C 1
ATOM 1214 O O . VAL A 1 165 ? -19.273 3.265 1.762 1.00 93.50 165 VAL A O 1
ATOM 1217 N N . ALA A 1 166 ? -19.828 1.982 0.007 1.00 94.44 166 ALA A N 1
ATOM 1218 C CA . ALA A 1 166 ? -21.159 2.567 -0.141 1.00 94.44 166 ALA A CA 1
ATOM 1219 C C . ALA A 1 166 ? -22.047 2.299 1.087 1.00 94.44 166 ALA A C 1
ATOM 1221 O O . ALA A 1 166 ? -22.770 3.195 1.523 1.00 94.44 166 ALA A O 1
ATOM 1222 N N . GLY A 1 167 ? -21.953 1.103 1.677 1.00 96.19 167 GLY A N 1
ATOM 1223 C CA . GLY A 1 167 ? -22.657 0.732 2.904 1.00 96.19 167 GLY A CA 1
ATOM 1224 C C . GLY A 1 167 ? -22.254 1.590 4.104 1.00 96.19 167 GLY A C 1
ATOM 1225 O O . GLY A 1 167 ? -23.127 2.114 4.799 1.00 96.19 167 GLY A O 1
ATOM 1226 N N . VAL A 1 168 ? -20.950 1.813 4.306 1.00 97.19 168 VAL A N 1
ATOM 1227 C CA . VAL A 1 168 ? -20.443 2.709 5.365 1.00 97.19 168 VAL A CA 1
ATOM 1228 C C . VAL A 1 168 ? -20.943 4.136 5.149 1.00 97.19 168 VAL A C 1
ATOM 1230 O O . VAL A 1 168 ? -21.463 4.748 6.081 1.00 97.19 168 VAL A O 1
ATOM 1233 N N . LYS A 1 169 ? -20.876 4.650 3.913 1.00 96.56 169 LYS A N 1
ATOM 1234 C CA . LYS A 1 169 ? -21.393 5.986 3.577 1.00 96.56 169 LYS A CA 1
ATOM 1235 C C . LYS A 1 169 ? -22.893 6.108 3.862 1.00 96.56 169 LYS A C 1
ATOM 1237 O O . LYS A 1 169 ? -23.327 7.105 4.431 1.00 96.56 169 LYS A O 1
ATOM 1242 N N . ALA A 1 170 ? -23.685 5.101 3.498 1.00 97.06 170 ALA A N 1
ATOM 1243 C CA . ALA A 1 170 ? -25.121 5.087 3.762 1.00 97.06 170 ALA A CA 1
ATOM 1244 C C . ALA A 1 170 ? -25.429 5.069 5.269 1.00 97.06 170 ALA A C 1
ATOM 1246 O O . ALA A 1 170 ? -26.303 5.809 5.720 1.00 97.06 170 ALA A O 1
ATOM 1247 N N . LYS A 1 171 ? -24.691 4.279 6.063 1.00 96.44 171 LYS A N 1
ATOM 1248 C CA . LYS A 1 171 ? -24.818 4.277 7.530 1.00 96.44 171 LYS A CA 1
ATOM 1249 C C . LYS A 1 171 ? -24.428 5.615 8.148 1.00 96.44 171 LYS A C 1
ATOM 1251 O O . LYS A 1 171 ? -25.154 6.082 9.017 1.00 96.44 171 LYS A O 1
ATOM 1256 N N . LEU A 1 172 ? -23.344 6.240 7.685 1.00 97.44 172 LEU A N 1
ATOM 1257 C CA . LEU A 1 172 ? -22.916 7.562 8.148 1.00 97.44 172 LEU A CA 1
ATOM 1258 C C . LEU A 1 172 ? -24.007 8.615 7.925 1.00 97.44 172 LEU A C 1
ATOM 1260 O O . LEU A 1 172 ? -24.327 9.363 8.838 1.00 97.44 172 LEU A O 1
ATOM 1264 N N . LEU A 1 173 ? -24.636 8.621 6.746 1.00 97.69 173 LEU A N 1
ATOM 1265 C CA . LEU A 1 173 ? -25.745 9.534 6.451 1.00 97.69 173 LEU A CA 1
ATOM 1266 C C . LEU A 1 173 ? -27.001 9.234 7.282 1.00 97.69 173 LEU A C 1
ATOM 1268 O O . LEU A 1 173 ? -27.742 10.150 7.626 1.00 97.69 173 LEU A O 1
ATOM 1272 N N . LYS A 1 174 ? -27.258 7.959 7.593 1.00 97.88 174 LYS A N 1
ATOM 1273 C CA . LYS A 1 174 ? -28.441 7.531 8.351 1.00 97.88 174 LYS A CA 1
ATOM 1274 C C . LYS A 1 174 ? -28.301 7.756 9.860 1.00 97.88 174 LYS A C 1
ATOM 1276 O O . LYS A 1 174 ? -29.288 8.076 10.515 1.00 97.88 174 LYS A O 1
ATOM 1281 N N . PHE A 1 175 ? -27.102 7.567 10.406 1.00 97.62 175 PHE A N 1
ATOM 1282 C CA . PHE A 1 175 ? -26.813 7.618 11.841 1.00 97.62 175 PHE A CA 1
ATOM 1283 C C . PHE A 1 175 ? -25.538 8.433 12.132 1.00 97.62 175 PHE A C 1
ATOM 1285 O O . PHE A 1 175 ? -24.580 7.890 12.690 1.00 97.62 175 PHE A O 1
ATOM 1292 N N . PRO A 1 176 ? -25.492 9.728 11.767 1.00 97.75 176 PRO A N 1
ATOM 1293 C CA . PRO A 1 176 ? -24.271 10.531 11.863 1.00 97.75 176 PRO A CA 1
ATOM 1294 C C . PRO A 1 176 ? -23.756 10.643 13.301 1.00 97.75 176 PRO A C 1
ATOM 1296 O O . PRO A 1 176 ? -22.579 10.404 13.549 1.00 97.75 176 PRO A O 1
ATOM 1299 N N . THR A 1 177 ? -24.648 10.859 14.273 1.00 98.25 177 THR A N 1
ATOM 1300 C CA . THR A 1 177 ? -24.298 10.988 15.699 1.00 98.25 177 THR A CA 1
ATOM 1301 C C . THR A 1 177 ? -23.696 9.725 16.317 1.00 98.25 177 THR A C 1
ATOM 1303 O O . THR A 1 177 ? -23.088 9.806 17.379 1.00 98.25 177 THR A O 1
ATOM 1306 N N . VAL A 1 178 ? -23.853 8.563 15.674 1.00 97.38 178 VAL A N 1
ATOM 1307 C CA . VAL A 1 178 ? -23.245 7.291 16.097 1.00 97.38 178 VAL A CA 1
ATOM 1308 C C . VAL A 1 178 ? -21.978 7.009 15.293 1.00 97.38 178 VAL A C 1
ATOM 1310 O O . VAL A 1 178 ? -20.952 6.635 15.854 1.00 97.38 178 VAL A O 1
ATOM 1313 N N . MET A 1 179 ? -22.032 7.211 13.976 1.00 97.88 179 MET A N 1
ATOM 1314 C CA . MET A 1 179 ? -20.941 6.870 13.064 1.00 97.88 179 MET A CA 1
ATOM 1315 C C . MET A 1 179 ? -19.756 7.839 13.162 1.00 97.88 179 MET A C 1
ATOM 1317 O O . MET A 1 179 ? -18.615 7.401 13.048 1.00 97.88 179 MET A O 1
ATOM 1321 N N . GLU A 1 180 ? -19.984 9.134 13.393 1.00 98.00 180 GLU A N 1
ATOM 1322 C CA . GLU A 1 180 ? -18.903 10.121 13.529 1.00 98.00 180 GLU A CA 1
ATOM 1323 C C . GLU A 1 180 ? -18.000 9.849 14.748 1.00 98.00 180 GLU A C 1
ATOM 1325 O O . GLU A 1 180 ? -16.776 9.805 14.568 1.00 98.00 180 GLU A O 1
ATOM 1330 N N . PRO A 1 181 ? -18.534 9.579 15.961 1.00 98.19 181 PRO A N 1
ATOM 1331 C CA . PRO A 1 181 ? -17.710 9.127 17.081 1.00 98.19 181 PRO A CA 1
ATOM 1332 C C . PRO A 1 181 ? -16.923 7.853 16.773 1.00 98.19 181 PRO A C 1
ATOM 1334 O O . PRO A 1 181 ? -15.743 7.791 17.099 1.00 98.19 181 PRO A O 1
ATOM 1337 N N . MET A 1 182 ? -17.526 6.868 16.095 1.00 97.50 182 MET A N 1
ATOM 1338 C CA . MET A 1 182 ? -16.819 5.635 15.721 1.00 97.50 182 MET A CA 1
ATOM 1339 C C . MET A 1 182 ? -15.634 5.908 14.790 1.00 97.50 182 MET A C 1
ATOM 1341 O O . MET A 1 182 ? -14.542 5.396 15.020 1.00 97.50 182 MET A O 1
ATOM 1345 N N . LEU A 1 183 ? -15.822 6.741 13.761 1.00 97.50 183 LEU A N 1
ATOM 1346 C CA . LEU A 1 183 ? -14.740 7.141 12.856 1.00 97.50 183 LEU A CA 1
ATOM 1347 C C . LEU A 1 183 ? -13.644 7.920 13.596 1.00 97.50 183 LEU A C 1
ATOM 1349 O O . LEU A 1 183 ? -12.460 7.708 13.339 1.00 97.50 183 LEU A O 1
ATOM 1353 N N . THR A 1 184 ? -14.029 8.768 14.552 1.00 98.19 184 THR A N 1
ATOM 1354 C CA . THR A 1 184 ? -13.088 9.491 15.421 1.00 98.19 184 THR A CA 1
ATOM 1355 C C . THR A 1 184 ? -12.283 8.526 16.296 1.00 98.19 184 THR A C 1
ATOM 1357 O O . THR A 1 184 ? -11.074 8.689 16.445 1.00 98.19 184 THR A O 1
ATOM 1360 N N . SER A 1 185 ? -12.915 7.479 16.834 1.00 98.31 185 SER A N 1
ATOM 1361 C CA . SER A 1 185 ? -12.217 6.434 17.587 1.00 98.31 185 SER A CA 1
ATOM 1362 C C . SER A 1 185 ? -11.220 5.661 16.720 1.00 98.31 185 SER A C 1
ATOM 1364 O O . SER A 1 185 ? -10.124 5.371 17.184 1.00 98.31 185 SER A O 1
ATOM 1366 N N . ILE A 1 186 ? -11.546 5.374 15.455 1.00 98.12 186 ILE A N 1
ATOM 1367 C CA . ILE A 1 186 ? -10.623 4.705 14.519 1.00 98.12 186 ILE A CA 1
ATOM 1368 C C . ILE A 1 186 ? -9.412 5.595 14.185 1.00 98.12 186 ILE A C 1
ATOM 1370 O O . ILE A 1 186 ? -8.283 5.098 14.111 1.00 98.12 186 ILE A O 1
ATOM 1374 N N . ASP A 1 187 ? -9.612 6.910 14.035 1.00 97.81 187 ASP A N 1
ATOM 1375 C CA . ASP A 1 187 ? -8.503 7.870 13.903 1.00 97.81 187 ASP A CA 1
ATOM 1376 C C . ASP A 1 187 ? -7.602 7.846 15.148 1.00 97.81 187 ASP A C 1
ATOM 1378 O O . ASP A 1 187 ? -6.381 7.740 15.028 1.00 97.81 187 ASP A O 1
ATOM 1382 N N . ALA A 1 188 ? -8.193 7.855 16.348 1.00 98.25 188 ALA A N 1
ATOM 1383 C CA . ALA A 1 188 ? -7.444 7.777 17.600 1.00 98.25 188 ALA A CA 1
ATOM 1384 C C . ALA A 1 188 ? -6.639 6.470 17.725 1.00 98.25 188 ALA A C 1
ATOM 1386 O O . ALA A 1 188 ? -5.466 6.519 18.087 1.00 98.25 188 ALA A O 1
ATOM 1387 N N . ILE A 1 189 ? -7.219 5.324 17.346 1.00 98.50 189 ILE A N 1
ATOM 1388 C CA . ILE A 1 189 ? -6.523 4.025 17.318 1.00 98.50 189 ILE A CA 1
ATOM 1389 C C . ILE A 1 189 ? -5.298 4.079 16.403 1.00 98.50 189 ILE A C 1
ATOM 1391 O O . ILE A 1 189 ? -4.231 3.593 16.771 1.00 98.50 189 ILE A O 1
ATOM 1395 N N . SER A 1 190 ? -5.430 4.686 15.222 1.00 97.69 190 SER A N 1
ATOM 1396 C CA . SER A 1 190 ? -4.327 4.784 14.260 1.00 97.69 190 SER A CA 1
ATOM 1397 C C . SER A 1 190 ? -3.161 5.611 14.816 1.00 97.69 190 SER A C 1
ATOM 1399 O O . SER A 1 190 ? -2.003 5.239 14.636 1.00 97.69 190 SER A O 1
ATOM 1401 N N . ARG A 1 191 ? -3.459 6.699 15.538 1.00 96.50 191 ARG A N 1
ATOM 1402 C CA . ARG A 1 191 ? -2.452 7.560 16.186 1.00 96.50 191 ARG A CA 1
ATOM 1403 C C . ARG A 1 191 ? -1.803 6.903 17.405 1.00 96.50 191 ARG A C 1
ATOM 1405 O O . ARG A 1 191 ? -0.593 7.013 17.577 1.00 96.50 191 ARG A O 1
ATOM 1412 N N . GLU A 1 192 ? -2.585 6.212 18.234 1.00 97.00 192 GLU A N 1
ATOM 1413 C CA . GLU A 1 192 ? -2.068 5.399 19.347 1.00 97.00 192 GLU A CA 1
ATOM 1414 C C . GLU A 1 192 ? -1.130 4.302 18.825 1.00 97.00 192 GLU A C 1
ATOM 1416 O O . GLU A 1 192 ? -0.031 4.126 19.346 1.00 97.00 192 GLU A O 1
ATOM 1421 N N . CYS A 1 193 ? -1.526 3.617 17.748 1.00 96.81 193 CYS A N 1
ATOM 1422 C CA . CYS A 1 193 ? -0.710 2.603 17.087 1.00 96.81 193 CYS A CA 1
ATOM 1423 C C . CYS A 1 193 ? 0.610 3.189 16.562 1.00 96.81 193 CYS A C 1
ATOM 1425 O O . CYS A 1 193 ? 1.665 2.625 16.837 1.00 96.81 193 CYS A O 1
ATOM 1427 N N . GLU A 1 194 ? 0.580 4.346 15.884 1.00 94.81 194 GLU A N 1
ATOM 1428 C CA . GLU A 1 194 ? 1.793 5.060 15.447 1.00 94.81 194 GLU A CA 1
ATOM 1429 C C . GLU A 1 194 ? 2.755 5.299 16.626 1.00 94.81 194 GLU A C 1
ATOM 1431 O O . GLU A 1 194 ? 3.924 4.922 16.543 1.00 94.81 194 GLU A O 1
ATOM 1436 N N . GLY A 1 195 ? 2.257 5.821 17.753 1.00 93.38 195 GLY A N 1
ATOM 1437 C CA . GLY A 1 195 ? 3.076 6.057 18.947 1.00 93.38 195 GLY A CA 1
ATOM 1438 C C . GLY A 1 195 ? 3.652 4.780 19.574 1.00 93.38 195 GLY A C 1
ATOM 1439 O O . GLY A 1 195 ? 4.804 4.772 20.011 1.00 93.38 195 GLY A O 1
ATOM 1440 N N . ILE A 1 196 ? 2.887 3.683 19.593 1.00 94.38 196 ILE A N 1
ATOM 1441 C CA . ILE A 1 196 ? 3.362 2.381 20.091 1.00 94.38 196 ILE A CA 1
ATOM 1442 C C . ILE A 1 196 ? 4.465 1.827 19.183 1.00 94.38 196 ILE A C 1
ATOM 1444 O O . ILE A 1 196 ? 5.507 1.405 19.683 1.00 94.38 196 ILE A O 1
ATOM 1448 N N . LEU A 1 197 ? 4.276 1.855 17.860 1.00 93.44 197 LEU A N 1
ATOM 1449 C CA . LEU A 1 197 ? 5.269 1.361 16.901 1.00 93.44 197 LEU A CA 1
ATOM 1450 C C . LEU A 1 197 ? 6.589 2.138 16.996 1.00 93.44 197 LEU A C 1
ATOM 1452 O O . LEU A 1 197 ? 7.666 1.538 16.947 1.00 93.44 197 LEU A O 1
ATOM 1456 N N . GLU A 1 198 ? 6.526 3.456 17.181 1.00 91.06 198 GLU A N 1
ATOM 1457 C CA . GLU A 1 198 ? 7.722 4.270 17.401 1.00 91.06 198 GLU A CA 1
ATOM 1458 C C . GLU A 1 198 ? 8.436 3.888 18.708 1.00 91.06 198 GLU A C 1
ATOM 1460 O O . GLU A 1 198 ? 9.654 3.696 18.702 1.00 91.06 198 GLU A O 1
ATOM 1465 N N . ALA A 1 199 ? 7.698 3.690 19.806 1.00 90.56 199 ALA A N 1
ATOM 1466 C CA . ALA A 1 199 ? 8.267 3.279 21.092 1.00 90.56 199 ALA A CA 1
ATOM 1467 C C . ALA A 1 199 ? 8.934 1.889 21.039 1.00 90.56 199 ALA A C 1
ATOM 1469 O O . ALA A 1 199 ? 9.999 1.681 21.622 1.00 90.56 199 ALA A O 1
ATOM 1470 N N . MET A 1 200 ? 8.357 0.949 20.285 1.00 90.94 200 MET A N 1
ATOM 1471 C CA . MET A 1 200 ? 8.879 -0.417 20.137 1.00 90.94 200 MET A CA 1
ATOM 1472 C C . MET A 1 200 ? 10.204 -0.503 19.370 1.00 90.94 200 MET A C 1
ATOM 1474 O O . MET A 1 200 ? 10.887 -1.519 19.461 1.00 90.94 200 MET A O 1
ATOM 1478 N N . THR A 1 201 ? 10.576 0.524 18.598 1.00 82.88 201 THR A N 1
ATOM 1479 C CA . THR A 1 201 ? 11.827 0.525 17.819 1.00 82.88 201 THR A CA 1
ATOM 1480 C C . THR A 1 201 ? 13.075 0.436 18.711 1.00 82.88 201 THR A C 1
ATOM 1482 O O . THR A 1 201 ? 14.100 -0.078 18.269 1.00 82.88 201 THR A O 1
ATOM 1485 N N . GLY A 1 202 ? 13.006 0.939 19.947 1.00 77.50 202 GLY A N 1
ATOM 1486 C CA . GLY A 1 202 ? 14.130 0.912 20.889 1.00 77.50 202 GLY A CA 1
ATOM 1487 C C . GLY A 1 202 ? 14.100 -0.279 21.844 1.00 77.50 202 GLY A C 1
ATOM 1488 O O . GLY A 1 202 ? 15.124 -0.926 22.042 1.00 77.50 202 GLY A O 1
ATOM 1489 N N . ASP A 1 203 ? 12.932 -0.560 22.425 1.00 83.38 203 ASP A N 1
ATOM 1490 C CA . ASP A 1 203 ? 12.753 -1.593 23.449 1.00 83.38 203 ASP A CA 1
ATOM 1491 C C . ASP A 1 203 ? 11.369 -2.257 23.302 1.00 83.38 203 ASP A C 1
ATOM 1493 O O . ASP A 1 203 ? 10.374 -1.787 23.865 1.00 83.38 203 ASP A O 1
ATOM 1497 N N . PRO A 1 204 ? 11.248 -3.308 22.471 1.00 87.25 204 PRO A N 1
ATOM 1498 C CA . PRO A 1 204 ? 9.987 -4.009 22.292 1.00 87.25 204 PRO A CA 1
ATOM 1499 C C . PRO A 1 204 ? 9.648 -4.815 23.553 1.00 87.25 204 PRO A C 1
ATOM 1501 O O . PRO A 1 204 ? 10.189 -5.896 23.784 1.00 87.25 204 PRO A O 1
ATOM 1504 N N . SER A 1 205 ? 8.705 -4.311 24.350 1.00 92.06 205 SER A N 1
ATOM 1505 C CA . SER A 1 205 ? 8.236 -4.965 25.574 1.00 92.06 205 SER A CA 1
ATOM 1506 C C . SER A 1 205 ? 6.913 -5.714 25.376 1.00 92.06 205 SER A C 1
ATOM 1508 O O . SER A 1 205 ? 6.095 -5.369 24.518 1.00 92.06 205 SER A O 1
ATOM 1510 N N . GLN A 1 206 ? 6.662 -6.726 26.214 1.00 92.88 206 GLN A N 1
ATOM 1511 C CA . GLN A 1 206 ? 5.397 -7.477 26.211 1.00 92.88 206 GLN A CA 1
ATOM 1512 C C . GLN A 1 206 ? 4.180 -6.571 26.465 1.00 92.88 206 GLN A C 1
ATOM 1514 O O . GLN A 1 206 ? 3.093 -6.823 25.946 1.00 92.88 206 GLN A O 1
ATOM 1519 N N . GLU A 1 207 ? 4.359 -5.502 27.242 1.00 94.81 207 GLU A N 1
ATOM 1520 C CA . GLU A 1 207 ? 3.314 -4.513 27.500 1.00 94.81 207 GLU A CA 1
ATOM 1521 C C . GLU A 1 207 ? 2.925 -3.762 26.219 1.00 94.81 207 GLU A C 1
ATOM 1523 O O . GLU A 1 207 ? 1.738 -3.622 25.925 1.00 94.81 207 GLU A O 1
ATOM 1528 N N . LEU A 1 208 ? 3.907 -3.340 25.412 1.00 94.69 208 LEU A N 1
ATOM 1529 C CA . LEU A 1 208 ? 3.649 -2.667 24.136 1.00 94.69 208 LEU A CA 1
ATOM 1530 C C . LEU A 1 208 ? 2.945 -3.592 23.136 1.00 94.69 208 LEU A C 1
ATOM 1532 O O . LEU A 1 208 ? 2.005 -3.155 22.473 1.00 94.69 208 LEU A O 1
ATOM 1536 N N . TYR A 1 209 ? 3.326 -4.874 23.083 1.00 95.44 209 TYR A N 1
ATOM 1537 C CA . TYR A 1 209 ? 2.602 -5.876 22.292 1.00 95.44 209 TYR A CA 1
ATOM 1538 C C . TYR A 1 209 ? 1.154 -6.039 22.760 1.00 95.44 209 TYR A C 1
ATOM 1540 O O . TYR A 1 209 ? 0.245 -5.979 21.940 1.00 95.44 209 TYR A O 1
ATOM 1548 N N . SER A 1 210 ? 0.927 -6.155 24.070 1.00 96.56 210 SER A N 1
ATOM 1549 C CA . SER A 1 210 ? -0.424 -6.311 24.633 1.00 96.56 210 SER A CA 1
ATOM 1550 C C . SER A 1 210 ? -1.314 -5.101 24.320 1.00 96.56 210 SER A C 1
ATOM 1552 O O . SER A 1 210 ? -2.500 -5.242 24.027 1.00 96.56 210 SER A O 1
ATOM 1554 N N . ARG A 1 211 ? -0.742 -3.889 24.332 1.00 96.88 211 ARG A N 1
ATOM 1555 C CA . ARG A 1 211 ? -1.450 -2.672 23.910 1.00 96.88 211 ARG A CA 1
ATOM 1556 C C . ARG A 1 211 ? -1.774 -2.687 22.418 1.00 96.88 211 ARG A C 1
ATOM 1558 O O . ARG A 1 211 ? -2.884 -2.319 22.047 1.00 96.88 211 ARG A O 1
ATOM 1565 N N . LEU A 1 212 ? -0.835 -3.114 21.571 1.00 96.44 212 LEU A N 1
ATOM 1566 C CA . LEU A 1 212 ? -1.059 -3.230 20.129 1.00 96.44 212 LEU A CA 1
ATOM 1567 C C . LEU A 1 212 ? -2.163 -4.251 19.809 1.00 96.44 212 LEU A C 1
ATOM 1569 O O . LEU A 1 212 ? -3.037 -3.959 18.998 1.00 96.44 212 LEU A O 1
ATOM 1573 N N . GLU A 1 213 ? -2.163 -5.405 20.478 1.00 97.25 213 GLU A N 1
ATOM 1574 C CA . GLU A 1 213 ? -3.211 -6.430 20.367 1.00 97.25 213 GLU A CA 1
ATOM 1575 C C . GLU A 1 213 ? -4.585 -5.866 20.753 1.00 97.25 213 GLU A C 1
ATOM 1577 O O . GLU A 1 213 ? -5.535 -5.973 19.978 1.00 97.25 213 GLU A O 1
ATOM 1582 N N . ALA A 1 214 ? -4.672 -5.153 21.881 1.00 98.19 214 ALA A N 1
ATOM 1583 C CA . ALA A 1 214 ? -5.913 -4.503 22.298 1.00 98.19 214 ALA A CA 1
ATOM 1584 C C . ALA A 1 214 ? -6.418 -3.479 21.263 1.00 98.19 214 ALA A C 1
ATOM 1586 O O . ALA A 1 214 ? -7.618 -3.403 21.000 1.00 98.19 214 ALA A O 1
ATOM 1587 N N . LEU A 1 215 ? -5.523 -2.704 20.635 1.00 98.25 215 LEU A N 1
ATOM 1588 C CA . LEU A 1 215 ? -5.906 -1.784 19.559 1.00 98.25 215 LEU A CA 1
ATOM 1589 C C . LEU A 1 215 ? -6.455 -2.520 18.329 1.00 98.25 215 LEU A C 1
ATOM 1591 O O . LEU A 1 215 ? -7.410 -2.035 17.718 1.00 98.25 215 LEU A O 1
ATOM 1595 N N . VAL A 1 216 ? -5.886 -3.676 17.971 1.00 98.00 216 VAL A N 1
ATOM 1596 C CA . VAL A 1 216 ? -6.385 -4.518 16.871 1.00 98.00 216 VAL A CA 1
ATOM 1597 C C . VAL A 1 216 ? -7.800 -5.017 17.175 1.00 98.00 216 VAL A C 1
ATOM 1599 O O . VAL A 1 216 ? -8.683 -4.861 16.328 1.00 98.00 216 VAL A O 1
ATOM 1602 N N . ASP A 1 217 ? -8.041 -5.523 18.386 1.00 98.31 217 ASP A N 1
ATOM 1603 C CA . ASP A 1 217 ? -9.359 -6.011 18.812 1.00 98.31 217 ASP A CA 1
ATOM 1604 C C . ASP A 1 217 ? -10.415 -4.899 18.786 1.00 98.31 217 ASP A C 1
ATOM 1606 O O . ASP A 1 217 ? -11.490 -5.049 18.194 1.00 98.31 217 ASP A O 1
ATOM 1610 N N . ILE A 1 218 ? -10.102 -3.739 19.373 1.00 98.31 218 ILE A N 1
ATOM 1611 C CA . ILE A 1 218 ? -11.017 -2.591 19.400 1.00 98.31 218 ILE A CA 1
ATOM 1612 C C . ILE A 1 218 ? -11.330 -2.129 17.972 1.00 98.31 218 ILE A C 1
ATOM 1614 O O . ILE A 1 218 ? -12.497 -1.897 17.643 1.00 98.31 218 ILE A O 1
ATOM 1618 N N . ASN A 1 219 ? -10.319 -2.029 17.103 1.00 98.44 219 ASN A N 1
ATOM 1619 C CA . ASN A 1 219 ? -10.523 -1.627 15.714 1.00 98.44 219 ASN A CA 1
ATOM 1620 C C . ASN A 1 219 ? -11.445 -2.609 14.980 1.00 98.44 219 ASN A C 1
ATOM 1622 O O . ASN A 1 219 ? -12.388 -2.191 14.307 1.00 98.44 219 ASN A O 1
ATOM 1626 N N . GLN A 1 220 ? -11.241 -3.915 15.171 1.00 98.25 220 GLN A N 1
ATOM 1627 C CA . GLN A 1 220 ? -12.092 -4.943 14.579 1.00 98.25 220 GLN A CA 1
ATOM 1628 C C . GLN A 1 220 ? -13.547 -4.837 15.063 1.00 98.25 220 GLN A C 1
ATOM 1630 O O . GLN A 1 220 ? -14.479 -4.933 14.262 1.00 98.25 220 GLN A O 1
ATOM 1635 N N . HIS A 1 221 ? -13.780 -4.580 16.352 1.00 98.38 221 HIS A N 1
ATOM 1636 C CA . HIS A 1 221 ? -15.133 -4.365 16.872 1.00 98.38 221 HIS A CA 1
ATOM 1637 C C . HIS A 1 221 ? -15.805 -3.112 16.290 1.00 98.38 221 HIS A C 1
ATOM 1639 O O . HIS A 1 221 ? -16.999 -3.147 15.976 1.00 98.38 221 HIS A O 1
ATOM 1645 N N . LEU A 1 222 ? -15.057 -2.027 16.078 1.00 97.94 222 LEU A N 1
ATOM 1646 C CA . LEU A 1 222 ? -15.580 -0.826 15.421 1.00 97.94 222 LEU A CA 1
ATOM 1647 C C . LEU A 1 222 ? -15.916 -1.086 13.943 1.00 97.94 222 LEU A C 1
ATOM 1649 O O . LEU A 1 222 ? -16.988 -0.685 13.483 1.00 97.94 222 LEU A O 1
ATOM 1653 N N . LEU A 1 223 ? -15.067 -1.817 13.212 1.00 97.56 223 LEU A N 1
ATOM 1654 C CA . LEU A 1 223 ? -15.334 -2.246 11.831 1.00 97.56 223 LEU A CA 1
ATOM 1655 C C . LEU A 1 223 ? -16.592 -3.126 11.739 1.00 97.56 223 LEU A C 1
ATOM 1657 O O . LEU A 1 223 ? -17.441 -2.905 10.868 1.00 97.56 223 LEU A O 1
ATOM 1661 N N . ASN A 1 224 ? -16.770 -4.054 12.684 1.00 97.25 224 ASN A N 1
ATOM 1662 C CA . ASN A 1 224 ? -17.990 -4.851 12.827 1.00 97.25 224 ASN A CA 1
ATOM 1663 C C . ASN A 1 224 ? -19.227 -3.965 13.044 1.00 97.25 224 ASN A C 1
ATOM 1665 O O . ASN A 1 224 ? -20.235 -4.136 12.357 1.00 97.25 224 ASN A O 1
ATOM 1669 N N . GLY A 1 225 ? -19.152 -2.968 13.934 1.00 95.00 225 GLY A N 1
ATOM 1670 C CA . GLY A 1 225 ? -20.248 -2.015 14.152 1.00 95.00 225 GLY A CA 1
ATOM 1671 C C . GLY A 1 225 ? -20.603 -1.214 12.888 1.00 95.00 225 GLY A C 1
ATOM 1672 O O . GLY A 1 225 ? -21.779 -1.015 12.556 1.00 95.00 225 GLY A O 1
ATOM 1673 N N . MET A 1 226 ? -19.595 -0.849 12.091 1.00 95.44 226 MET A N 1
ATOM 1674 C CA . MET A 1 226 ? -19.795 -0.227 10.778 1.00 95.44 226 MET A CA 1
ATOM 1675 C C . MET A 1 226 ? -20.305 -1.212 9.713 1.00 95.44 226 MET A C 1
ATOM 1677 O O . MET A 1 226 ? -20.875 -0.787 8.708 1.00 95.44 226 MET A O 1
ATOM 1681 N N . GLY A 1 227 ? -20.265 -2.522 9.964 1.00 93.56 227 GLY A N 1
ATOM 1682 C CA . GLY A 1 227 ? -20.773 -3.577 9.079 1.00 93.56 227 GLY A CA 1
ATOM 1683 C C . GLY A 1 227 ? -19.805 -3.974 7.969 1.00 93.56 227 GLY A C 1
ATOM 1684 O O . GLY A 1 227 ? -20.256 -4.338 6.886 1.00 93.56 227 GLY A O 1
ATOM 1685 N N . VAL A 1 228 ? -18.501 -3.842 8.222 1.00 94.12 228 VAL A N 1
ATOM 1686 C CA . VAL A 1 228 ? -17.424 -4.184 7.275 1.00 94.12 228 VAL A CA 1
ATOM 1687 C C . VAL A 1 228 ? -16.308 -5.028 7.903 1.00 94.12 228 VAL A C 1
ATOM 1689 O O . VAL A 1 228 ? -15.266 -5.197 7.270 1.00 94.12 228 VAL A O 1
ATOM 1692 N N . GLY A 1 229 ? -16.502 -5.486 9.143 1.00 79.25 229 GLY A N 1
ATOM 1693 C CA . GLY A 1 229 ? -15.565 -6.369 9.839 1.00 79.25 229 GLY A CA 1
ATOM 1694 C C . GLY A 1 229 ? -15.673 -7.824 9.407 1.00 79.25 229 GLY A C 1
ATOM 1695 O O . GLY A 1 229 ? -16.658 -8.181 8.718 1.00 79.25 229 GLY A O 1
#

Organism: NCBI:txid129469